Protein AF-A0A0B6TCI3-F1 (afdb_monomer)

Radius of gyration: 31.43 Å; Cα contacts (8 Å, |Δi|>4): 122; chains: 1; bounding box: 72×42×89 Å

Sequence (195 aa):
MINRLRRKNHNAEAITVVEPVRTIPDEFNHGDRLFFTPPGRQPDARLATMTDLSLLLTDDKRPAVLADLAAFADATVAKQSGLSGTAMKGAVAAAKKIDGDIVSKGLNRMLPDVLGDLQPHWQAFRNEGGSDFGAFLAGRSSQVVDSLMAIADRNAESITVAPLAKAYNALRGKAAKVIEPEIPEFGRILQKHMP

InterPro domains:
  IPR054211 Protein of unknown function DUF6918 [PF21893] (55-194)

Nearest PDB structures (foldseek):
  5vmm-assembly1_A  TM=2.035E-01  e=5.237E+00  Homo sapiens
  8fmv-assembly1_C  TM=1.802E-01  e=8.170E+00  Bacillus subtilis subsp. subtilis str. 168

Solvent-accessible surface area (backbone atoms only — not comparable to full-atom values): 12179 Å² total; per-residue (Å²): 143,87,86,83,83,92,86,80,91,86,86,85,88,83,88,81,83,90,78,83,89,75,87,77,82,91,83,88,84,91,80,88,81,74,84,76,74,75,78,72,79,68,78,52,75,80,67,68,67,62,81,54,56,67,61,49,68,36,88,89,37,27,63,60,53,48,52,54,52,41,53,47,53,52,49,58,47,65,70,42,60,67,74,68,19,50,52,51,44,51,44,53,53,53,46,34,72,77,35,78,54,49,64,52,55,50,49,66,68,46,45,66,60,54,38,60,72,41,35,66,57,52,54,52,40,58,76,71,66,62,89,51,58,6,66,61,38,52,86,41,24,70,64,52,39,52,52,53,50,52,52,52,51,62,55,49,73,72,51,79,51,64,71,54,42,52,44,48,65,70,42,56,88,51,43,57,79,65,46,43,84,44,37,30,59,54,31,40,57,57,52,72,76,51,135

Structure (mmCIF, N/CA/C/O backbone):
data_AF-A0A0B6TCI3-F1
#
_entry.id   AF-A0A0B6TCI3-F1
#
loop_
_atom_site.group_PDB
_atom_site.id
_atom_site.type_symbol
_atom_site.label_atom_id
_atom_site.label_alt_id
_atom_site.label_comp_id
_atom_site.label_asym_id
_atom_site.label_entity_id
_atom_site.label_seq_id
_atom_site.pdbx_PDB_ins_code
_atom_site.Cartn_x
_atom_site.Cart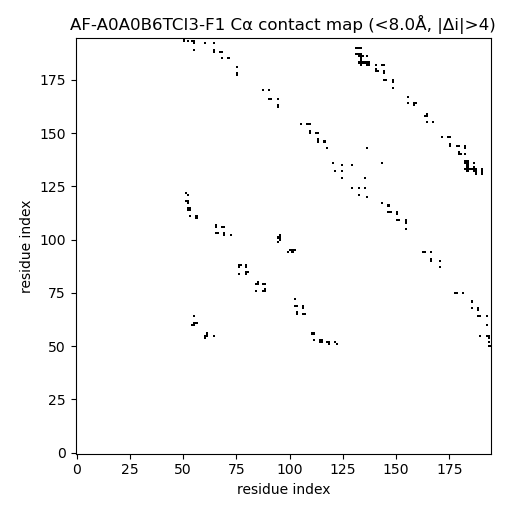n_y
_atom_site.Cartn_z
_atom_site.occupancy
_atom_site.B_iso_or_equiv
_atom_site.auth_seq_id
_atom_site.auth_comp_id
_atom_site.auth_asym_id
_atom_site.auth_atom_id
_atom_site.pdbx_PDB_model_num
ATOM 1 N N . MET A 1 1 ? 53.207 24.397 10.638 1.00 43.69 1 MET A N 1
ATOM 2 C CA . MET A 1 1 ? 54.128 23.622 11.496 1.00 43.69 1 MET A CA 1
ATOM 3 C C . MET A 1 1 ? 54.722 24.550 12.553 1.00 43.69 1 MET A C 1
ATOM 5 O O . MET A 1 1 ? 55.750 25.152 12.291 1.00 43.69 1 MET A O 1
ATOM 9 N N . ILE A 1 2 ? 54.061 24.731 13.707 1.00 37.47 2 ILE A N 1
ATOM 10 C CA . ILE A 1 2 ? 54.629 25.421 14.883 1.00 37.47 2 ILE A CA 1
ATOM 11 C C . ILE A 1 2 ? 54.112 24.708 16.139 1.00 37.47 2 ILE A C 1
ATOM 13 O O . ILE A 1 2 ? 52.910 24.607 16.354 1.00 37.47 2 ILE A O 1
ATOM 17 N N . ASN A 1 3 ? 55.048 24.192 16.930 1.00 39.09 3 ASN A N 1
ATOM 18 C CA . ASN A 1 3 ? 54.870 23.519 18.212 1.00 39.09 3 ASN A CA 1
ATOM 19 C C . ASN A 1 3 ? 55.617 24.348 19.269 1.00 39.09 3 ASN A C 1
ATOM 21 O O . ASN A 1 3 ? 56.791 24.649 19.036 1.00 39.09 3 ASN A O 1
ATOM 25 N N . ARG A 1 4 ? 55.003 24.702 20.412 1.00 41.69 4 ARG A N 1
ATOM 26 C CA . ARG A 1 4 ? 55.759 25.085 21.626 1.00 41.69 4 ARG A CA 1
ATOM 27 C C . ARG A 1 4 ? 54.927 25.147 22.922 1.00 41.69 4 ARG A C 1
ATOM 29 O O . ARG A 1 4 ? 54.203 26.101 23.154 1.00 41.69 4 ARG A O 1
ATOM 36 N N . LEU A 1 5 ? 55.146 24.124 23.760 1.00 41.12 5 LEU A N 1
ATOM 37 C CA . LEU A 1 5 ? 55.564 24.154 25.182 1.00 41.12 5 LEU A CA 1
ATOM 38 C C . LEU A 1 5 ? 54.784 25.055 26.167 1.00 41.12 5 LEU A C 1
ATOM 40 O O . LEU A 1 5 ? 54.816 26.273 26.074 1.00 41.12 5 LEU A O 1
ATOM 44 N N . ARG A 1 6 ? 54.089 24.465 27.154 1.00 47.84 6 ARG A N 1
ATOM 45 C CA . ARG A 1 6 ? 54.587 24.007 28.483 1.00 47.84 6 ARG A CA 1
ATOM 46 C C . ARG A 1 6 ? 54.933 25.153 29.447 1.00 47.84 6 ARG A C 1
ATOM 48 O O . ARG A 1 6 ? 55.891 25.875 29.186 1.00 47.84 6 ARG A O 1
ATOM 55 N N . ARG A 1 7 ? 54.256 25.149 30.612 1.00 43.28 7 ARG A N 1
ATOM 56 C CA . ARG A 1 7 ? 54.589 25.663 31.977 1.00 43.28 7 ARG A CA 1
ATOM 57 C C . ARG A 1 7 ? 53.349 26.369 32.571 1.00 43.28 7 ARG A C 1
ATOM 59 O O . ARG A 1 7 ? 52.673 27.055 31.829 1.00 43.28 7 ARG A O 1
ATOM 66 N N . LYS A 1 8 ? 52.991 26.291 33.857 1.00 42.31 8 LYS A N 1
ATOM 67 C CA . LYS A 1 8 ? 53.618 25.753 35.080 1.00 42.31 8 LYS A CA 1
ATOM 68 C C . LYS A 1 8 ? 52.533 25.676 36.179 1.00 42.31 8 LYS A C 1
ATOM 70 O O . LYS A 1 8 ? 51.695 26.566 36.248 1.00 42.31 8 LYS A O 1
ATOM 75 N N . ASN A 1 9 ? 52.627 24.664 37.043 1.00 42.97 9 ASN A N 1
ATOM 76 C CA . ASN A 1 9 ? 52.030 24.618 38.386 1.00 42.97 9 ASN A CA 1
ATOM 77 C C . ASN A 1 9 ? 52.495 25.787 39.266 1.00 42.97 9 ASN A C 1
ATOM 79 O O . ASN A 1 9 ? 53.614 26.245 39.065 1.00 42.97 9 ASN A O 1
ATOM 83 N N . HIS A 1 10 ? 51.675 26.152 40.260 1.00 41.97 10 HIS A N 1
ATOM 84 C CA . HIS A 1 10 ? 51.960 26.578 41.652 1.00 41.97 10 HIS A CA 1
ATOM 85 C C . HIS A 1 10 ? 50.591 26.990 42.242 1.00 41.97 10 HIS A C 1
ATOM 87 O O . HIS A 1 10 ? 49.805 27.584 41.518 1.00 41.97 10 HIS A O 1
ATOM 93 N N . ASN A 1 11 ? 50.176 26.778 43.486 1.00 37.03 11 ASN A N 1
ATOM 94 C CA . ASN A 1 11 ? 50.695 26.203 44.727 1.00 37.03 11 ASN A CA 1
ATOM 95 C C . ASN A 1 11 ? 49.477 26.215 45.682 1.00 37.03 11 ASN A C 1
ATOM 97 O O . ASN A 1 11 ? 48.692 27.156 45.596 1.00 37.03 11 ASN A O 1
ATOM 101 N N . ALA A 1 12 ? 49.360 25.264 46.610 1.00 40.88 12 ALA A N 1
ATOM 102 C CA . ALA A 1 12 ? 49.195 25.549 48.045 1.00 40.88 12 ALA A CA 1
ATOM 103 C C . ALA A 1 12 ? 48.861 24.259 48.804 1.00 40.88 12 ALA A C 1
ATOM 105 O O . ALA A 1 12 ? 47.833 23.621 48.595 1.00 40.88 12 ALA A O 1
ATOM 106 N N . GLU A 1 13 ? 49.799 23.903 49.667 1.00 41.31 13 GLU A N 1
ATOM 107 C CA . GLU A 1 13 ? 49.794 22.799 50.610 1.00 41.31 13 GLU A CA 1
ATOM 108 C C . GLU A 1 13 ? 48.878 23.099 51.805 1.00 41.31 13 GLU A C 1
ATOM 110 O O . GLU A 1 13 ? 48.781 24.244 52.242 1.00 41.31 13 GLU A O 1
ATOM 115 N N . ALA A 1 14 ? 48.305 22.054 52.402 1.00 40.91 14 ALA A N 1
ATOM 116 C CA . ALA A 1 14 ? 48.036 22.020 53.836 1.00 40.91 14 ALA A CA 1
ATOM 117 C C . ALA A 1 14 ? 48.119 20.566 54.325 1.00 40.91 14 ALA A C 1
ATOM 119 O O . ALA A 1 14 ? 47.261 19.731 54.050 1.00 40.91 14 ALA A O 1
ATOM 120 N N . ILE A 1 15 ? 49.219 20.284 55.015 1.00 42.88 15 ILE A N 1
ATOM 121 C CA . ILE A 1 15 ? 49.528 19.059 55.752 1.00 42.88 15 ILE A CA 1
ATOM 122 C C . ILE A 1 15 ? 48.719 19.075 57.053 1.00 42.88 15 ILE A C 1
ATOM 124 O O . ILE A 1 15 ? 48.768 20.074 57.764 1.00 42.88 15 ILE A O 1
ATOM 128 N N . THR A 1 16 ? 48.046 17.981 57.426 1.00 42.00 16 THR A N 1
ATOM 129 C CA . THR A 1 16 ? 47.673 17.710 58.829 1.00 42.00 16 THR A CA 1
ATOM 130 C C . THR A 1 16 ? 47.541 16.202 59.080 1.00 42.00 16 THR A C 1
ATOM 132 O O . THR A 1 16 ? 46.600 15.563 58.630 1.00 42.00 16 THR A O 1
ATOM 135 N N . VAL A 1 17 ? 48.546 15.697 59.803 1.00 43.91 17 VAL A N 1
ATOM 136 C CA . VAL A 1 17 ? 48.501 14.741 60.926 1.00 43.91 17 VAL A CA 1
ATOM 137 C C . VAL A 1 17 ? 47.930 13.333 60.691 1.00 43.91 17 VAL A C 1
ATOM 139 O O . VAL A 1 17 ? 46.744 13.107 60.491 1.00 43.91 17 VAL A O 1
ATOM 142 N N . VAL A 1 18 ? 48.852 12.380 60.832 1.00 46.38 18 VAL A N 1
ATOM 143 C CA . VAL A 1 18 ? 48.678 10.930 60.938 1.00 46.38 18 VAL A CA 1
ATOM 144 C C . VAL A 1 18 ? 48.162 10.577 62.339 1.00 46.38 18 VAL A C 1
ATOM 146 O O . VAL A 1 18 ? 48.810 10.928 63.323 1.00 46.38 18 VAL A O 1
ATOM 149 N N . GLU A 1 19 ? 47.063 9.824 62.431 1.00 51.88 19 GLU A N 1
ATOM 150 C CA . GLU A 1 19 ? 46.669 9.087 63.642 1.00 51.88 19 GLU A CA 1
ATOM 151 C C . GLU A 1 19 ? 46.688 7.564 63.384 1.00 51.88 19 GLU A C 1
ATOM 153 O O . GLU A 1 19 ? 46.436 7.127 62.258 1.00 51.88 19 GLU A O 1
ATOM 158 N N . PRO A 1 20 ? 47.034 6.737 64.392 1.00 46.81 20 PRO A N 1
ATOM 159 C CA . PRO A 1 20 ? 47.367 5.331 64.194 1.00 46.81 20 PRO A CA 1
ATOM 160 C C . PRO A 1 20 ? 46.139 4.415 64.094 1.00 46.81 20 PRO A C 1
ATOM 162 O O . PRO A 1 20 ? 45.158 4.551 64.826 1.00 46.81 20 PRO A O 1
ATOM 165 N N . VAL A 1 21 ? 46.264 3.416 63.216 1.00 46.88 21 VAL A N 1
ATOM 166 C CA . VAL A 1 21 ? 45.356 2.276 63.034 1.00 46.88 21 VAL A CA 1
ATOM 167 C C . VAL A 1 21 ? 45.099 1.580 64.372 1.00 46.88 21 VAL A C 1
ATOM 169 O O . VAL A 1 21 ? 46.001 0.976 64.953 1.00 46.88 21 VAL A O 1
ATOM 172 N N . ARG A 1 22 ? 43.849 1.631 64.847 1.00 44.81 22 ARG A N 1
ATOM 173 C CA . ARG A 1 22 ? 43.352 0.712 65.875 1.00 44.81 22 ARG A CA 1
ATOM 174 C C . ARG A 1 22 ? 42.702 -0.484 65.195 1.00 44.81 22 ARG A C 1
ATOM 176 O O . ARG A 1 22 ? 41.696 -0.349 64.506 1.00 44.81 22 ARG A O 1
ATOM 183 N N . THR A 1 23 ? 43.303 -1.642 65.420 1.00 46.69 23 THR A N 1
ATOM 184 C CA . THR A 1 23 ? 42.774 -2.974 65.133 1.00 46.69 23 THR A CA 1
ATOM 185 C C . THR A 1 23 ? 41.416 -3.162 65.819 1.00 46.69 23 THR A C 1
ATOM 187 O O . THR A 1 23 ? 41.315 -2.992 67.034 1.00 46.69 23 THR A O 1
ATOM 190 N N . ILE A 1 24 ? 40.382 -3.509 65.050 1.00 49.09 24 ILE A N 1
ATOM 191 C CA . ILE A 1 24 ? 39.074 -3.960 65.550 1.00 49.09 24 ILE A CA 1
ATOM 192 C C . ILE A 1 24 ? 39.021 -5.484 65.346 1.00 49.09 24 ILE A C 1
ATOM 194 O O . ILE A 1 24 ? 39.434 -5.938 64.278 1.00 49.09 24 ILE A O 1
ATOM 198 N N . PRO A 1 25 ? 38.591 -6.275 66.346 1.00 46.00 25 PRO A N 1
ATOM 199 C CA . PRO A 1 25 ? 38.597 -7.732 66.261 1.00 46.00 25 PRO A CA 1
ATOM 200 C C . PRO A 1 25 ? 37.512 -8.280 65.323 1.00 46.00 25 PRO A C 1
ATOM 202 O O . PRO A 1 25 ? 36.418 -7.724 65.224 1.00 46.00 25 PRO A O 1
ATOM 205 N N . ASP A 1 26 ? 37.850 -9.397 64.675 1.00 49.41 26 ASP A N 1
ATOM 206 C CA . ASP A 1 26 ? 36.937 -10.316 63.998 1.00 49.41 26 ASP A CA 1
ATOM 207 C C . ASP A 1 26 ? 35.886 -10.863 64.969 1.00 49.41 26 ASP A C 1
ATOM 209 O O . ASP A 1 26 ? 36.242 -11.367 66.030 1.00 49.41 26 ASP A O 1
ATOM 213 N N . GLU A 1 27 ? 34.618 -10.772 64.567 1.00 46.34 27 GLU A N 1
ATOM 214 C CA . GLU A 1 27 ? 33.518 -11.731 64.770 1.00 46.34 27 GLU A CA 1
ATOM 215 C C . GLU A 1 27 ? 32.200 -10.951 64.770 1.00 46.34 27 GLU A C 1
ATOM 217 O O . GLU A 1 27 ? 31.910 -10.218 65.704 1.00 46.34 27 GLU A O 1
ATOM 222 N N . PHE A 1 28 ? 31.390 -11.081 63.717 1.00 46.78 28 PHE A N 1
ATOM 223 C CA . PHE A 1 28 ? 30.036 -11.624 63.854 1.00 46.78 28 PHE A CA 1
ATOM 224 C C . PHE A 1 28 ? 29.415 -11.883 62.478 1.00 46.78 28 PHE A C 1
ATOM 226 O O . PHE A 1 28 ? 29.336 -11.043 61.585 1.00 46.78 28 PHE A O 1
ATOM 233 N N . ASN A 1 29 ? 29.024 -13.138 62.357 1.00 40.03 29 ASN A N 1
ATOM 234 C CA . ASN A 1 29 ? 28.579 -13.884 61.206 1.00 40.03 29 ASN A CA 1
ATOM 235 C C . ASN A 1 29 ? 27.106 -13.592 60.826 1.00 40.03 29 ASN A C 1
ATOM 237 O O . ASN A 1 29 ? 26.255 -13.522 61.706 1.00 40.03 29 ASN A O 1
ATOM 241 N N . HIS A 1 30 ? 26.832 -13.580 59.514 1.00 43.31 30 HIS A N 1
ATOM 242 C CA . HIS A 1 30 ? 25.560 -13.891 58.823 1.00 43.31 30 HIS A CA 1
ATOM 243 C C . HIS A 1 30 ? 24.351 -12.935 58.922 1.00 43.31 30 HIS A C 1
ATOM 245 O O . HIS A 1 30 ? 23.714 -12.795 59.962 1.00 43.31 30 HIS A O 1
ATOM 251 N N . GLY A 1 31 ? 23.899 -12.475 57.743 1.00 42.38 31 GLY A N 1
ATOM 252 C CA . GLY A 1 31 ? 22.465 -12.372 57.436 1.00 42.38 31 GLY A CA 1
ATOM 253 C C . GLY A 1 31 ? 21.990 -11.051 56.832 1.00 42.38 31 GLY A C 1
ATOM 254 O O . GLY A 1 31 ? 21.193 -10.350 57.450 1.00 42.38 31 GLY A O 1
ATOM 255 N N . ASP A 1 32 ? 22.456 -10.735 55.626 1.00 43.47 32 ASP A N 1
ATOM 256 C CA . ASP A 1 32 ? 22.088 -9.574 54.811 1.00 43.47 32 ASP A CA 1
ATOM 257 C C . ASP A 1 32 ? 20.578 -9.268 54.781 1.00 43.47 32 ASP A C 1
ATOM 259 O O . ASP A 1 32 ? 19.780 -9.918 54.103 1.00 43.47 32 ASP A O 1
ATOM 263 N N . ARG A 1 33 ? 20.183 -8.189 55.465 1.00 52.00 33 ARG A N 1
ATOM 264 C CA . ARG A 1 33 ? 18.903 -7.508 55.237 1.00 52.00 33 ARG A CA 1
ATOM 265 C C . ARG A 1 33 ? 19.094 -6.507 54.106 1.00 52.00 33 ARG A C 1
ATOM 267 O O . ARG A 1 33 ? 19.266 -5.312 54.338 1.00 52.00 33 ARG A O 1
ATOM 274 N N . LEU A 1 34 ? 19.068 -7.005 52.872 1.00 48.25 34 LEU A N 1
ATOM 275 C CA . LEU A 1 34 ? 18.935 -6.147 51.702 1.00 48.25 34 LEU A CA 1
ATOM 276 C C . LEU A 1 34 ? 17.506 -5.606 51.650 1.00 48.25 34 LEU A C 1
ATOM 278 O O . LEU A 1 34 ? 16.539 -6.334 51.425 1.00 48.25 34 LEU A O 1
ATOM 282 N N . PHE A 1 35 ? 17.395 -4.302 51.872 1.00 47.53 35 PHE A N 1
ATOM 283 C CA . PHE A 1 35 ? 16.244 -3.495 51.506 1.00 47.53 35 PHE A CA 1
ATOM 284 C C . PHE A 1 35 ? 16.006 -3.637 49.998 1.00 47.53 35 PHE A C 1
ATOM 286 O O . PHE A 1 35 ? 16.645 -2.972 49.186 1.00 47.53 35 PHE A O 1
ATOM 293 N N . PHE A 1 36 ? 15.098 -4.533 49.617 1.00 50.25 36 PHE A N 1
ATOM 294 C CA . PHE A 1 36 ? 14.593 -4.616 48.255 1.00 50.25 36 PHE A CA 1
ATOM 295 C C . PHE A 1 36 ? 13.518 -3.540 48.090 1.00 50.25 36 PHE A C 1
ATOM 297 O O . PHE A 1 36 ? 12.357 -3.732 48.451 1.00 50.25 36 PHE A O 1
ATOM 304 N N . THR A 1 37 ? 13.904 -2.377 47.574 1.00 56.44 37 THR A N 1
ATOM 305 C CA . THR A 1 37 ? 12.945 -1.429 47.002 1.00 56.44 37 THR A CA 1
ATOM 306 C C . THR A 1 37 ? 12.303 -2.124 45.797 1.00 56.44 37 THR A C 1
ATOM 308 O O . THR A 1 37 ? 13.040 -2.509 44.886 1.00 56.44 37 THR A O 1
ATOM 311 N N . PRO A 1 38 ? 10.974 -2.335 45.744 1.00 58.47 38 PRO A N 1
ATOM 312 C CA . PRO A 1 38 ? 10.364 -2.856 44.530 1.00 58.47 38 PRO A CA 1
ATOM 313 C C . PRO A 1 38 ? 10.641 -1.860 43.393 1.00 58.47 38 PRO A C 1
ATOM 315 O O . PRO A 1 38 ? 10.451 -0.655 43.599 1.00 58.47 38 PRO A O 1
ATOM 318 N N . PRO A 1 39 ? 11.092 -2.306 42.204 1.00 59.22 39 PRO A N 1
ATOM 319 C CA . PRO A 1 39 ? 11.109 -1.423 41.052 1.00 59.22 39 PRO A CA 1
ATOM 320 C C . PRO A 1 39 ? 9.681 -0.922 40.853 1.00 59.22 39 PRO A C 1
ATOM 322 O O . PRO A 1 39 ? 8.727 -1.707 40.881 1.00 59.22 39 PRO A O 1
ATOM 325 N N . GLY A 1 40 ? 9.545 0.400 40.735 1.00 50.12 40 GLY A N 1
ATOM 326 C CA . GLY A 1 40 ? 8.273 1.050 40.471 1.00 50.12 40 GLY A CA 1
ATOM 327 C C . GLY A 1 40 ? 7.529 0.287 39.386 1.00 50.12 40 GLY A C 1
ATOM 328 O O . GLY A 1 40 ? 8.130 -0.090 38.381 1.00 50.12 40 GLY A O 1
ATOM 329 N N . ARG A 1 41 ? 6.247 0.022 39.658 1.00 51.56 41 ARG A N 1
ATOM 330 C CA . ARG A 1 41 ? 5.241 -0.500 38.733 1.00 51.56 41 ARG A CA 1
ATOM 331 C C . ARG A 1 41 ? 5.635 -0.118 37.306 1.00 51.56 41 ARG A C 1
ATOM 333 O O . ARG A 1 41 ? 5.470 1.041 36.927 1.00 51.56 41 ARG A O 1
ATOM 340 N N . GLN A 1 42 ? 6.186 -1.070 36.544 1.00 53.75 42 GLN A N 1
ATOM 341 C CA . GLN A 1 42 ? 6.164 -0.951 35.093 1.00 53.75 42 GLN A CA 1
ATOM 342 C C . GLN A 1 42 ? 4.699 -0.652 34.777 1.00 53.75 42 GLN A C 1
ATOM 344 O O . GLN A 1 42 ? 3.856 -1.436 35.224 1.00 53.75 42 GLN A O 1
ATOM 349 N N . PRO A 1 43 ? 4.352 0.485 34.147 1.00 52.44 43 PRO A N 1
ATOM 350 C CA . PRO A 1 43 ? 3.001 0.642 33.639 1.00 52.44 43 PRO A CA 1
ATOM 351 C C . PRO A 1 43 ? 2.760 -0.601 32.795 1.00 52.44 43 PRO A C 1
ATOM 353 O O . PRO A 1 43 ? 3.553 -0.896 31.900 1.00 52.44 43 PRO A O 1
ATOM 356 N N . ASP A 1 44 ? 1.797 -1.408 33.230 1.00 47.09 44 ASP A N 1
ATOM 357 C CA . ASP A 1 44 ? 1.686 -2.796 32.825 1.00 47.09 44 ASP A CA 1
ATOM 358 C C . ASP A 1 44 ? 1.795 -2.876 31.301 1.00 47.09 44 ASP A C 1
ATOM 360 O O . ASP A 1 44 ? 1.096 -2.151 30.597 1.00 47.09 44 ASP A O 1
ATOM 364 N N . ALA A 1 45 ? 2.615 -3.776 30.757 1.00 51.56 45 ALA A N 1
ATOM 365 C CA . ALA A 1 45 ? 2.611 -4.072 29.318 1.00 51.56 45 ALA A CA 1
ATOM 366 C C . ALA A 1 45 ? 1.195 -4.441 28.799 1.00 51.56 45 ALA A C 1
ATOM 368 O O . ALA A 1 45 ? 0.924 -4.401 27.604 1.00 51.56 45 ALA A O 1
ATOM 369 N N . ARG A 1 46 ? 0.264 -4.727 29.721 1.00 47.16 46 ARG A N 1
ATOM 370 C CA . ARG A 1 46 ? -1.184 -4.881 29.524 1.00 47.16 46 ARG A CA 1
ATOM 371 C C . ARG A 1 46 ? -1.942 -3.590 29.170 1.00 47.16 46 ARG A C 1
ATOM 373 O O . ARG A 1 46 ? -3.098 -3.674 28.780 1.00 47.16 46 ARG A O 1
ATOM 380 N N . LEU A 1 47 ? -1.334 -2.412 29.305 1.00 45.53 47 LEU A N 1
ATOM 381 C CA . LEU A 1 47 ? -1.897 -1.126 28.871 1.00 45.53 47 LEU A CA 1
ATOM 382 C C . LEU A 1 47 ? -1.408 -0.728 27.469 1.00 45.53 47 LEU A C 1
ATOM 384 O O . LEU A 1 47 ? -2.064 0.065 26.807 1.00 45.53 47 LEU A O 1
ATOM 388 N N . ALA A 1 48 ? -0.310 -1.318 26.979 1.00 48.84 48 ALA A N 1
ATOM 389 C CA . ALA A 1 48 ? 0.166 -1.140 25.602 1.00 48.84 48 ALA A CA 1
ATOM 390 C C . ALA A 1 48 ? -0.520 -2.085 24.596 1.00 48.84 48 ALA A C 1
ATOM 392 O O . ALA A 1 48 ? -0.388 -1.904 23.391 1.00 48.84 48 ALA A O 1
ATOM 393 N N . THR A 1 49 ? -1.346 -3.030 25.057 1.00 49.34 49 THR A N 1
ATOM 394 C CA . THR A 1 49 ? -2.326 -3.740 24.214 1.00 49.34 49 THR A CA 1
ATOM 395 C C . THR A 1 49 ? -3.528 -2.860 23.845 1.00 49.34 49 THR A C 1
ATOM 397 O O . THR A 1 49 ? -4.626 -3.361 23.605 1.00 49.34 49 THR A O 1
ATOM 400 N N . MET A 1 50 ? -3.349 -1.537 23.768 1.00 54.78 50 MET A N 1
ATOM 401 C CA . MET A 1 50 ? -4.229 -0.666 22.993 1.00 54.78 50 MET A CA 1
ATOM 402 C C . MET A 1 50 ? -4.034 -1.006 21.512 1.00 54.78 50 MET A C 1
ATOM 404 O O . MET A 1 50 ? -3.301 -0.320 20.821 1.00 54.78 50 MET A O 1
ATOM 408 N N . THR A 1 51 ? -4.638 -2.119 21.073 1.00 70.50 51 THR A N 1
ATOM 409 C CA . THR A 1 51 ? -4.851 -2.550 19.678 1.00 70.50 51 THR A CA 1
ATOM 410 C C . THR A 1 51 ? -3.907 -1.865 18.682 1.00 70.50 51 THR A C 1
ATOM 412 O O . THR A 1 51 ? -4.278 -0.876 18.058 1.00 70.50 51 THR A O 1
ATOM 415 N N . ASP A 1 52 ? -2.670 -2.343 18.585 1.00 89.50 52 ASP A N 1
ATOM 416 C CA . ASP A 1 52 ? -1.624 -1.719 17.772 1.00 89.50 52 ASP A CA 1
ATOM 417 C C . ASP A 1 52 ? -1.618 -2.303 16.350 1.00 89.50 52 ASP A C 1
ATOM 419 O O . ASP A 1 52 ? -1.774 -3.515 16.186 1.00 89.50 52 ASP A O 1
ATOM 423 N N . LEU A 1 53 ? -1.442 -1.476 15.312 1.00 94.12 53 LEU A N 1
ATOM 424 C CA . LEU A 1 53 ? -1.390 -1.958 13.927 1.00 94.12 53 LEU A CA 1
ATOM 425 C C . LEU A 1 53 ? -0.221 -2.918 13.680 1.00 94.12 53 LEU A C 1
ATOM 427 O O . LEU A 1 53 ? -0.316 -3.746 12.777 1.00 94.12 53 LEU A O 1
ATOM 431 N N . SER A 1 54 ? 0.846 -2.890 14.486 1.00 93.69 54 SER A N 1
ATOM 432 C CA . SER A 1 54 ? 1.930 -3.881 14.418 1.00 93.69 54 SER A CA 1
ATOM 433 C C . SER A 1 54 ? 1.455 -5.319 14.650 1.00 93.69 54 SER A C 1
ATOM 435 O O . SER A 1 54 ? 2.132 -6.247 14.212 1.00 93.69 54 SER A O 1
ATOM 437 N N . LEU A 1 55 ? 0.263 -5.534 15.227 1.00 94.81 55 LEU A N 1
ATOM 438 C CA . LEU A 1 55 ? -0.378 -6.853 15.263 1.00 94.81 55 LEU A CA 1
ATOM 439 C C . LEU A 1 55 ? -0.567 -7.444 13.859 1.00 94.81 55 LEU A C 1
ATOM 441 O O . LEU A 1 55 ? -0.582 -8.656 13.708 1.00 94.81 55 LEU A O 1
ATOM 445 N N . LEU A 1 56 ? -0.679 -6.620 12.816 1.00 95.75 56 LEU A N 1
ATOM 446 C CA . LEU A 1 56 ? -0.779 -7.083 11.429 1.00 95.75 56 LEU A CA 1
ATOM 447 C C . LEU A 1 56 ? 0.556 -7.605 10.865 1.00 95.75 56 LEU A C 1
ATOM 449 O O . LEU A 1 56 ? 0.582 -8.146 9.760 1.00 95.75 56 LEU A O 1
ATOM 453 N N . LEU A 1 57 ? 1.661 -7.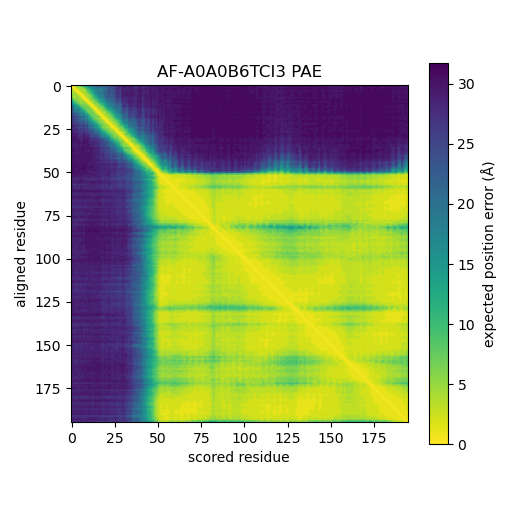451 11.603 1.00 95.25 57 LEU A N 1
ATOM 454 C CA . LEU A 1 57 ? 2.987 -7.959 11.241 1.00 95.25 57 LEU A CA 1
ATOM 455 C C . LEU A 1 57 ? 3.307 -9.321 11.864 1.00 95.25 57 LEU A C 1
ATOM 457 O O . LEU A 1 57 ? 4.359 -9.874 11.539 1.00 95.25 57 LEU A O 1
ATOM 461 N N . THR A 1 58 ? 2.445 -9.854 12.734 1.00 94.44 58 THR A N 1
ATOM 462 C CA . THR A 1 58 ? 2.651 -11.165 13.359 1.00 94.44 58 THR A CA 1
ATOM 463 C C . THR A 1 58 ? 2.549 -12.291 12.331 1.00 94.44 58 THR A C 1
ATOM 465 O O . THR A 1 58 ? 1.853 -12.166 11.320 1.00 94.44 58 THR A O 1
ATOM 468 N N . ASP A 1 59 ? 3.240 -13.404 12.586 1.00 91.94 59 ASP A N 1
ATOM 469 C CA . ASP A 1 59 ? 3.342 -14.526 11.642 1.00 91.94 59 ASP A CA 1
ATOM 470 C C . ASP A 1 59 ? 1.977 -15.127 11.263 1.00 91.94 59 ASP A C 1
ATOM 472 O O . ASP A 1 59 ? 1.800 -15.609 10.145 1.00 91.94 59 ASP A O 1
ATOM 476 N N . ASP A 1 60 ? 0.993 -15.059 12.162 1.00 92.56 60 ASP A N 1
ATOM 477 C CA . ASP A 1 60 ? -0.368 -15.555 11.949 1.00 92.56 60 ASP A CA 1
ATOM 478 C C . ASP A 1 60 ? -1.243 -14.616 11.100 1.00 92.56 60 ASP A C 1
ATOM 480 O O . ASP A 1 60 ? -2.142 -15.090 10.404 1.00 92.56 60 ASP A O 1
ATOM 484 N N . LYS A 1 61 ? -0.980 -13.301 11.106 1.00 94.44 61 LYS A N 1
ATOM 485 C CA . LYS A 1 61 ? -1.802 -12.305 10.390 1.00 94.44 61 LYS A CA 1
ATOM 486 C C . LYS A 1 61 ? -1.175 -11.812 9.099 1.00 94.44 61 LYS A C 1
ATOM 488 O O . LYS A 1 61 ? -1.866 -11.656 8.088 1.00 94.44 61 LYS A O 1
ATOM 493 N N . ARG A 1 62 ? 0.136 -11.574 9.113 1.00 95.69 62 ARG A N 1
ATOM 494 C CA . ARG A 1 62 ? 0.866 -10.929 8.018 1.00 95.69 62 ARG A CA 1
ATOM 495 C C . ARG A 1 62 ? 0.635 -11.589 6.654 1.00 95.69 62 ARG A C 1
ATOM 497 O O . ARG A 1 62 ? 0.410 -10.843 5.699 1.00 95.69 62 ARG A O 1
ATOM 504 N N . PRO A 1 63 ? 0.629 -12.931 6.508 1.00 95.81 63 PRO A N 1
ATOM 505 C CA . PRO A 1 63 ? 0.367 -13.557 5.212 1.00 95.81 63 PRO A CA 1
ATOM 506 C C . PRO A 1 63 ? -1.016 -13.210 4.643 1.00 95.81 63 PRO A C 1
ATOM 508 O O . PRO A 1 63 ? -1.130 -12.900 3.458 1.00 95.81 63 PRO A O 1
ATOM 511 N N . ALA A 1 64 ? -2.056 -13.211 5.483 1.00 96.31 64 ALA A N 1
ATOM 512 C CA . ALA A 1 64 ? -3.424 -12.905 5.067 1.00 96.31 64 ALA A CA 1
ATOM 513 C C . ALA A 1 64 ? -3.600 -11.417 4.724 1.00 96.31 64 ALA A C 1
ATOM 515 O O . ALA A 1 64 ? -4.207 -11.084 3.706 1.00 96.31 64 ALA A O 1
ATOM 516 N N . VAL A 1 65 ? -3.003 -10.528 5.525 1.00 97.00 65 VAL A N 1
ATOM 517 C CA . VAL A 1 65 ? -2.981 -9.079 5.263 1.00 97.00 65 VAL A CA 1
ATOM 518 C C . VAL A 1 65 ? -2.319 -8.789 3.916 1.00 97.00 65 VAL A C 1
ATOM 520 O O . VAL A 1 65 ? -2.865 -8.052 3.098 1.00 97.00 65 VAL A O 1
ATOM 523 N N . LEU A 1 66 ? -1.161 -9.396 3.646 1.00 96.69 66 LEU A N 1
ATOM 524 C CA . LEU A 1 66 ? -0.444 -9.203 2.385 1.00 96.69 66 LEU A CA 1
ATOM 525 C C . LEU A 1 66 ? -1.205 -9.753 1.181 1.00 96.69 66 LEU A C 1
ATOM 527 O O . LEU A 1 66 ? -1.177 -9.123 0.127 1.00 96.69 66 LEU A O 1
ATOM 531 N N . ALA A 1 67 ? -1.885 -10.892 1.327 1.00 96.12 67 ALA A N 1
ATOM 532 C CA . ALA A 1 67 ? -2.709 -11.453 0.262 1.00 96.12 67 ALA A CA 1
ATOM 533 C C . ALA A 1 67 ? -3.861 -10.508 -0.120 1.00 96.12 67 ALA A C 1
ATOM 535 O O . ALA A 1 67 ? -4.043 -10.215 -1.303 1.00 96.12 67 ALA A O 1
ATOM 536 N N . ASP A 1 68 ? -4.581 -9.971 0.871 1.00 97.56 68 ASP A N 1
ATOM 537 C CA . ASP A 1 68 ? -5.668 -9.016 0.632 1.00 97.56 68 ASP A CA 1
ATOM 538 C C . ASP A 1 68 ? -5.147 -7.703 0.021 1.00 97.56 68 ASP A C 1
ATOM 540 O O . ASP A 1 68 ? -5.723 -7.196 -0.942 1.00 97.56 68 ASP A O 1
ATOM 544 N N . LEU A 1 69 ? -4.023 -7.170 0.516 1.00 97.25 69 LEU A N 1
ATOM 545 C CA . LEU A 1 69 ? -3.407 -5.958 -0.037 1.00 97.25 69 LEU A CA 1
ATOM 546 C C . LEU A 1 69 ? -2.884 -6.158 -1.468 1.00 97.25 69 LEU A C 1
ATOM 548 O O . LEU A 1 69 ? -2.994 -5.249 -2.291 1.00 97.25 69 LEU A O 1
ATOM 552 N N . ALA A 1 70 ? -2.337 -7.333 -1.790 1.00 94.81 70 ALA A N 1
ATOM 553 C CA . ALA A 1 70 ? -1.888 -7.658 -3.143 1.00 94.81 70 ALA A CA 1
ATOM 554 C C . ALA A 1 70 ? -3.070 -7.765 -4.114 1.00 94.81 70 ALA A C 1
ATOM 556 O O . ALA A 1 70 ? -3.030 -7.177 -5.197 1.00 94.81 70 ALA A O 1
ATOM 557 N N . ALA A 1 71 ? -4.147 -8.444 -3.706 1.00 95.31 71 ALA A N 1
ATOM 558 C CA . ALA A 1 71 ? -5.380 -8.520 -4.484 1.00 95.31 71 ALA A CA 1
ATOM 559 C C . ALA A 1 71 ? -5.994 -7.129 -4.708 1.00 95.31 71 ALA A C 1
ATOM 561 O O . ALA A 1 71 ? -6.422 -6.806 -5.817 1.00 95.31 71 ALA A O 1
ATOM 562 N N . PHE A 1 72 ? -5.981 -6.280 -3.680 1.00 96.25 72 PHE A N 1
ATOM 563 C CA . PHE A 1 72 ? -6.422 -4.893 -3.770 1.00 96.25 72 PHE A CA 1
ATOM 564 C C . PHE A 1 72 ? -5.573 -4.066 -4.741 1.00 96.25 72 PHE A C 1
ATOM 566 O O . PHE A 1 72 ? -6.127 -3.391 -5.608 1.00 96.25 72 PHE A O 1
ATOM 573 N N . ALA A 1 73 ? -4.242 -4.151 -4.666 1.00 92.81 73 ALA A N 1
ATOM 574 C CA . ALA A 1 73 ? -3.354 -3.457 -5.598 1.00 92.81 73 ALA A CA 1
ATOM 575 C C . ALA A 1 73 ? -3.617 -3.881 -7.056 1.00 92.81 73 ALA A C 1
ATOM 577 O O . ALA A 1 73 ? -3.727 -3.034 -7.948 1.00 92.81 73 ALA A O 1
ATOM 578 N N . ASP A 1 74 ? -3.787 -5.183 -7.290 1.00 91.62 74 ASP A N 1
ATOM 579 C CA . ASP A 1 74 ? -4.108 -5.728 -8.608 1.00 91.62 74 ASP A CA 1
ATOM 580 C C . ASP A 1 74 ? -5.475 -5.256 -9.115 1.00 91.62 74 ASP A C 1
ATOM 582 O O . ASP A 1 74 ? -5.591 -4.838 -10.271 1.00 91.62 74 ASP A O 1
ATOM 586 N N . ALA A 1 75 ? -6.494 -5.248 -8.253 1.00 94.00 75 ALA A N 1
ATOM 587 C CA . ALA A 1 75 ? -7.817 -4.730 -8.581 1.00 94.00 75 ALA A CA 1
ATOM 588 C C . ALA A 1 75 ? -7.770 -3.232 -8.925 1.00 94.00 75 ALA A C 1
ATOM 590 O O . ALA A 1 75 ? -8.350 -2.812 -9.926 1.00 94.00 75 ALA A O 1
ATOM 591 N N . THR A 1 76 ? -7.034 -2.427 -8.158 1.00 92.94 76 THR A N 1
ATOM 592 C CA . THR A 1 76 ? -6.875 -0.982 -8.389 1.00 92.94 76 THR A CA 1
ATOM 593 C C . THR A 1 76 ? -6.222 -0.686 -9.736 1.00 92.94 76 THR A C 1
ATOM 595 O O . THR A 1 76 ? -6.701 0.173 -10.483 1.00 92.94 76 THR A O 1
ATOM 598 N N . VAL A 1 77 ? -5.184 -1.441 -10.110 1.00 91.12 77 VAL A N 1
ATOM 599 C CA . VAL A 1 77 ? -4.564 -1.354 -11.442 1.00 91.12 77 VAL A CA 1
ATOM 600 C C . VAL A 1 77 ? -5.536 -1.825 -12.530 1.00 91.12 77 VAL A C 1
ATOM 602 O O . VAL A 1 77 ? -5.647 -1.187 -13.581 1.00 91.12 77 VAL A O 1
ATOM 605 N N . ALA A 1 78 ? -6.281 -2.908 -12.292 1.00 91.25 78 ALA A N 1
ATOM 606 C CA . ALA A 1 78 ? -7.256 -3.456 -13.235 1.00 91.25 78 ALA A CA 1
ATOM 607 C C . ALA A 1 78 ? -8.428 -2.497 -13.519 1.00 91.25 78 ALA A C 1
ATOM 609 O O . ALA A 1 78 ? -8.902 -2.440 -14.658 1.00 91.25 78 ALA A O 1
ATOM 610 N N . LYS A 1 79 ? -8.850 -1.698 -12.533 1.00 92.50 79 LYS A N 1
ATOM 611 C CA . LYS A 1 79 ? -9.893 -0.666 -12.675 1.00 92.50 79 LYS A CA 1
ATOM 612 C C . LYS A 1 79 ? -9.464 0.512 -13.556 1.00 92.50 79 LYS A C 1
ATOM 614 O O . LYS A 1 79 ? -10.322 1.191 -14.118 1.00 92.50 79 LYS A O 1
ATOM 619 N N . GLN A 1 80 ? -8.160 0.758 -13.717 1.00 91.69 80 GLN A N 1
ATOM 620 C CA . GLN A 1 80 ? -7.682 1.912 -14.482 1.00 91.69 80 GLN A CA 1
ATOM 621 C C . GLN A 1 80 ? -8.109 1.840 -15.952 1.00 91.69 80 GLN A C 1
ATOM 623 O O . GLN A 1 80 ? -7.977 0.807 -16.614 1.00 91.69 80 GLN A O 1
ATOM 628 N N . SER A 1 81 ? -8.581 2.955 -16.496 1.00 88.62 81 SER A N 1
ATOM 629 C CA . SER A 1 81 ? -9.114 3.038 -17.857 1.00 88.62 81 SER A CA 1
ATOM 630 C C . SER A 1 81 ? -8.434 4.140 -18.681 1.00 88.62 81 SER A C 1
ATOM 632 O O . SER A 1 81 ? -7.562 4.873 -18.205 1.00 88.62 81 SER A O 1
ATOM 634 N N . GLY A 1 82 ? -8.771 4.203 -19.972 1.00 88.19 82 GLY A N 1
ATOM 635 C CA . GLY A 1 82 ? -8.180 5.148 -20.919 1.00 88.19 82 GLY A CA 1
ATOM 636 C C . GLY A 1 82 ? -6.710 4.869 -21.259 1.00 88.19 82 GLY A C 1
ATOM 637 O O . GLY A 1 82 ? -6.123 3.846 -20.887 1.00 88.19 82 GLY A O 1
ATOM 638 N N . LEU A 1 83 ? -6.095 5.805 -21.989 1.00 76.69 83 LEU A N 1
ATOM 639 C CA . LEU A 1 83 ? -4.720 5.664 -22.484 1.00 76.69 83 LEU A CA 1
ATOM 640 C C . LEU A 1 83 ? -3.699 5.575 -21.336 1.00 76.69 83 LEU A C 1
ATOM 642 O O . LEU A 1 83 ? -2.795 4.742 -21.362 1.00 76.69 83 LEU A O 1
ATOM 646 N N . SER A 1 84 ? -3.882 6.384 -20.287 1.00 80.19 84 SER A N 1
ATOM 647 C CA . SER A 1 84 ? -3.013 6.362 -19.105 1.00 80.19 84 SER A CA 1
ATOM 648 C C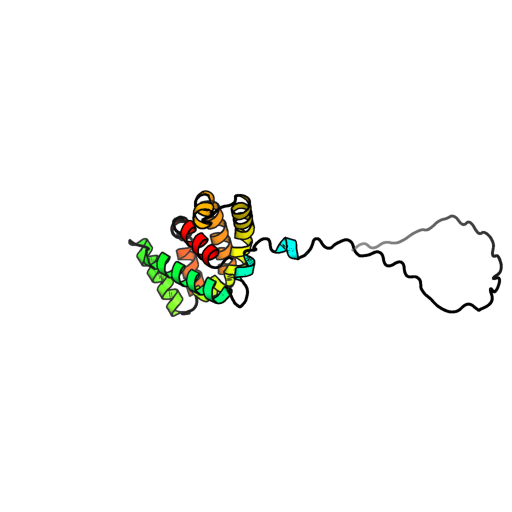 . SER A 1 84 ? -3.174 5.082 -18.278 1.00 80.19 84 SER A C 1
ATOM 650 O O . SER A 1 84 ? -2.176 4.552 -17.793 1.00 80.19 84 SER A O 1
ATOM 652 N N . GLY A 1 85 ? -4.399 4.564 -18.136 1.00 85.75 85 GLY A N 1
ATOM 653 C CA . GLY A 1 85 ? -4.645 3.306 -17.429 1.00 85.75 85 GLY A CA 1
ATOM 654 C C . GLY A 1 85 ? -4.064 2.101 -18.165 1.00 85.75 85 GLY A C 1
ATOM 655 O O . GLY A 1 85 ? -3.469 1.223 -17.544 1.00 85.75 85 GLY A O 1
ATOM 656 N N . THR A 1 86 ? -4.136 2.097 -19.498 1.00 88.94 86 THR A N 1
ATOM 657 C CA . THR A 1 86 ? -3.520 1.049 -20.330 1.00 88.94 86 THR A CA 1
ATOM 658 C C . THR A 1 86 ? -1.999 1.034 -20.176 1.00 88.94 86 THR A C 1
ATOM 660 O O . THR A 1 86 ? -1.409 -0.032 -20.008 1.00 88.94 86 THR A O 1
ATOM 663 N N . ALA A 1 87 ? -1.363 2.211 -20.153 1.00 86.75 87 ALA A N 1
ATOM 664 C CA . ALA A 1 87 ? 0.070 2.3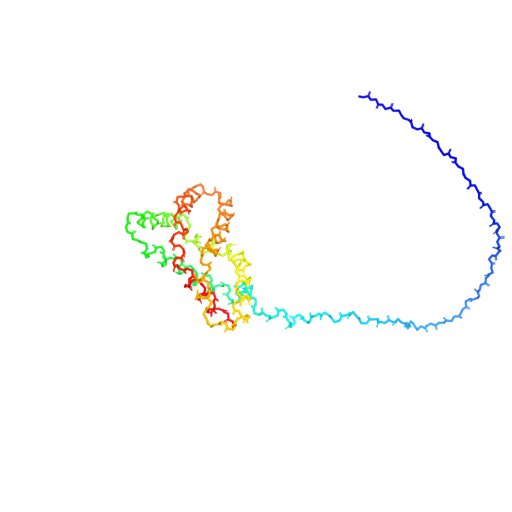23 -19.892 1.00 86.75 87 ALA A CA 1
ATOM 665 C C . ALA A 1 87 ? 0.448 1.798 -18.494 1.00 86.75 87 ALA A C 1
ATOM 667 O O . ALA A 1 87 ? 1.422 1.060 -18.364 1.00 86.75 87 ALA A O 1
ATOM 668 N N . MET A 1 88 ? -0.345 2.119 -17.463 1.00 87.12 88 MET A N 1
ATOM 669 C CA . MET A 1 88 ? -0.122 1.626 -16.099 1.00 87.12 88 MET A CA 1
ATOM 670 C C . MET A 1 88 ? -0.230 0.100 -16.014 1.00 87.12 88 MET A C 1
ATOM 672 O O . MET A 1 88 ? 0.684 -0.553 -15.514 1.00 87.12 88 MET A O 1
ATOM 676 N N . LYS A 1 89 ? -1.299 -0.477 -16.573 1.00 90.88 89 LYS A N 1
ATOM 677 C CA . LYS A 1 89 ? -1.485 -1.933 -16.661 1.00 90.88 89 LYS A CA 1
ATOM 678 C C . LYS A 1 89 ? -0.324 -2.610 -17.386 1.00 90.88 89 LYS A C 1
ATOM 680 O O . LYS A 1 89 ? 0.194 -3.616 -16.910 1.00 90.88 89 LYS A O 1
ATOM 685 N N . GLY A 1 90 ? 0.115 -2.038 -18.509 1.00 89.81 90 GLY A N 1
ATOM 686 C CA . GLY A 1 90 ? 1.251 -2.542 -19.280 1.00 89.81 90 GLY A CA 1
ATOM 687 C C . GLY A 1 90 ? 2.563 -2.514 -18.493 1.00 89.81 90 GLY A C 1
ATOM 688 O O . GLY A 1 90 ? 3.295 -3.503 -18.495 1.00 89.81 90 GLY A O 1
ATOM 689 N N . ALA A 1 91 ? 2.840 -1.421 -17.777 1.00 87.25 91 ALA A N 1
ATOM 690 C CA . ALA A 1 91 ? 4.031 -1.296 -16.940 1.00 87.25 91 ALA A CA 1
ATOM 691 C C . ALA A 1 91 ? 4.038 -2.316 -15.789 1.00 87.25 91 ALA A C 1
ATOM 693 O O . ALA A 1 91 ? 5.045 -2.990 -15.578 1.00 87.25 91 ALA A O 1
ATOM 694 N N . VAL A 1 92 ? 2.907 -2.488 -15.094 1.00 89.06 92 VAL A N 1
ATOM 695 C CA . VAL A 1 92 ? 2.766 -3.492 -14.026 1.00 89.06 92 VAL A CA 1
ATOM 696 C C . VAL A 1 92 ? 2.921 -4.910 -14.582 1.00 89.06 92 VAL A C 1
ATOM 698 O O . VAL A 1 92 ? 3.656 -5.713 -14.014 1.00 89.06 92 VAL A O 1
ATOM 701 N N . ALA A 1 93 ? 2.305 -5.219 -15.726 1.00 90.69 93 ALA A N 1
ATOM 702 C CA . ALA A 1 93 ? 2.454 -6.522 -16.374 1.00 90.69 93 ALA A CA 1
ATOM 703 C C . ALA A 1 93 ? 3.907 -6.802 -16.796 1.00 90.69 93 ALA A C 1
ATOM 705 O O . ALA A 1 93 ? 4.387 -7.924 -16.649 1.00 90.69 93 ALA A O 1
ATOM 706 N N . ALA A 1 94 ? 4.627 -5.794 -17.294 1.00 89.88 94 ALA A N 1
ATOM 707 C CA . ALA A 1 94 ? 6.043 -5.922 -17.627 1.00 89.88 94 ALA A CA 1
ATOM 708 C C . ALA A 1 94 ? 6.906 -6.173 -16.380 1.00 89.88 94 ALA A C 1
ATOM 710 O O . ALA A 1 94 ? 7.778 -7.037 -16.417 1.00 89.88 94 ALA A O 1
ATOM 711 N N . ALA A 1 95 ? 6.630 -5.485 -15.266 1.00 88.75 95 ALA A N 1
ATOM 712 C CA . ALA A 1 95 ? 7.307 -5.738 -13.995 1.00 88.75 95 ALA A CA 1
ATOM 713 C C . ALA A 1 95 ? 7.054 -7.170 -13.492 1.00 88.75 95 ALA A C 1
ATOM 715 O O . ALA A 1 95 ? 8.005 -7.870 -13.151 1.00 88.75 95 ALA A O 1
ATOM 716 N N . LYS A 1 96 ? 5.801 -7.647 -13.550 1.00 90.44 96 LYS A N 1
ATOM 717 C CA . LYS A 1 96 ? 5.436 -9.029 -13.189 1.00 90.44 96 LYS A CA 1
ATOM 718 C C . LYS A 1 96 ? 6.102 -10.091 -14.072 1.00 90.44 96 LYS A C 1
ATOM 720 O O . LYS A 1 96 ? 6.351 -11.197 -13.614 1.00 90.44 96 LYS A O 1
ATOM 725 N N . LYS A 1 97 ? 6.414 -9.780 -15.336 1.00 91.88 97 LYS A N 1
ATOM 726 C CA . LYS A 1 97 ? 7.185 -10.689 -16.206 1.00 91.88 97 LYS A CA 1
ATOM 727 C C . LYS A 1 97 ? 8.646 -10.833 -15.778 1.00 91.88 97 LYS A C 1
ATOM 729 O O . LYS A 1 97 ? 9.250 -11.856 -16.077 1.00 91.88 97 LYS A O 1
ATOM 734 N N . ILE A 1 98 ? 9.212 -9.811 -15.137 1.00 90.44 98 ILE A N 1
ATOM 735 C CA . ILE A 1 98 ? 10.577 -9.852 -14.598 1.00 90.44 98 ILE A CA 1
ATOM 736 C C . ILE A 1 98 ? 10.582 -10.628 -13.280 1.00 90.44 98 ILE A C 1
ATOM 738 O O . ILE A 1 98 ? 11.439 -11.481 -13.073 1.00 90.44 98 ILE A O 1
ATOM 742 N N . ASP A 1 99 ? 9.620 -10.337 -12.405 1.00 88.75 99 ASP A N 1
ATOM 743 C CA . ASP A 1 99 ? 9.432 -11.020 -11.128 1.00 88.75 99 ASP A CA 1
ATOM 744 C C . ASP A 1 99 ? 7.929 -11.118 -10.831 1.00 88.75 99 ASP A C 1
ATOM 746 O O . ASP A 1 99 ? 7.271 -10.107 -10.574 1.00 88.75 99 ASP A O 1
ATOM 750 N N . GLY A 1 100 ? 7.383 -12.338 -10.881 1.00 89.25 100 GLY A N 1
ATOM 751 C CA . GLY A 1 100 ? 5.951 -12.592 -10.680 1.00 89.25 100 GLY A CA 1
ATOM 752 C C . GLY A 1 100 ? 5.450 -12.164 -9.302 1.00 89.25 100 GLY A C 1
ATOM 753 O O . GLY A 1 100 ? 4.298 -11.754 -9.166 1.00 89.25 100 GLY A O 1
ATOM 754 N N . ASP A 1 101 ? 6.346 -12.150 -8.315 1.00 90.56 101 ASP A N 1
ATOM 755 C CA . ASP A 1 101 ? 6.045 -11.799 -6.931 1.00 90.56 101 ASP A CA 1
ATOM 756 C C . ASP A 1 101 ? 6.365 -10.334 -6.616 1.00 90.56 101 ASP A C 1
ATOM 758 O O . ASP A 1 101 ? 6.327 -9.940 -5.450 1.00 90.56 101 ASP A O 1
ATOM 762 N N . ILE A 1 102 ? 6.700 -9.502 -7.613 1.00 88.94 102 ILE A N 1
ATOM 763 C CA . ILE A 1 102 ? 7.199 -8.137 -7.381 1.00 88.94 102 ILE A CA 1
ATOM 764 C C . ILE A 1 102 ? 6.249 -7.282 -6.531 1.00 88.94 102 ILE A C 1
ATOM 766 O O . ILE A 1 102 ? 6.702 -6.536 -5.664 1.00 88.94 102 ILE A O 1
ATOM 770 N N . VAL A 1 103 ? 4.935 -7.426 -6.737 1.00 89.44 103 VAL A N 1
ATOM 771 C CA . VAL A 1 103 ? 3.906 -6.708 -5.969 1.00 89.44 103 VAL A CA 1
ATOM 772 C C . VAL A 1 103 ? 3.900 -7.188 -4.519 1.00 89.44 103 VAL A C 1
ATOM 774 O O . VAL A 1 103 ? 4.032 -6.375 -3.607 1.00 89.44 103 VAL A O 1
ATOM 777 N N . SER A 1 104 ? 3.833 -8.502 -4.300 1.00 91.19 104 SER A N 1
ATOM 778 C CA . SER A 1 104 ? 3.828 -9.104 -2.963 1.00 91.19 104 SER A CA 1
ATOM 779 C C . SER A 1 104 ? 5.117 -8.810 -2.194 1.00 91.19 104 SER A C 1
ATOM 781 O O . SER A 1 104 ? 5.067 -8.468 -1.016 1.00 91.19 104 SER A O 1
ATOM 783 N N . LYS A 1 105 ? 6.280 -8.872 -2.855 1.00 91.44 105 LYS A N 1
ATOM 784 C CA . LYS A 1 105 ? 7.584 -8.520 -2.271 1.00 91.44 105 LYS A CA 1
ATOM 785 C C . LYS A 1 105 ? 7.653 -7.043 -1.892 1.00 91.44 105 LYS A C 1
ATOM 787 O O . LYS A 1 105 ? 8.130 -6.727 -0.803 1.00 91.44 105 LYS A O 1
ATOM 792 N N . GLY A 1 106 ? 7.165 -6.157 -2.762 1.00 91.75 106 GLY A N 1
ATOM 793 C CA . GLY A 1 106 ? 7.081 -4.723 -2.492 1.00 91.75 106 GLY A CA 1
ATOM 794 C C . GLY A 1 106 ? 6.196 -4.431 -1.283 1.00 91.75 106 GLY A C 1
ATOM 795 O O . GLY A 1 106 ? 6.654 -3.812 -0.326 1.00 91.75 106 GLY A O 1
ATOM 796 N N . LEU A 1 107 ? 4.962 -4.945 -1.282 1.00 93.81 107 LEU A N 1
ATOM 797 C CA . LEU A 1 107 ? 4.031 -4.804 -0.160 1.00 93.81 107 LEU A CA 1
ATOM 798 C C . LEU A 1 107 ? 4.622 -5.362 1.133 1.00 93.81 107 LEU A C 1
ATOM 800 O O . LEU A 1 107 ? 4.617 -4.675 2.146 1.00 93.81 107 LEU A O 1
ATOM 804 N N . ASN A 1 108 ? 5.211 -6.559 1.098 1.00 94.25 108 ASN A N 1
ATOM 805 C CA . ASN A 1 108 ? 5.829 -7.167 2.273 1.00 94.25 108 ASN A CA 1
ATOM 806 C C . ASN A 1 108 ? 6.960 -6.315 2.859 1.00 94.25 108 ASN A C 1
ATOM 808 O O . ASN A 1 108 ? 7.126 -6.271 4.078 1.00 94.25 108 ASN A O 1
ATOM 812 N N . ARG A 1 109 ? 7.740 -5.654 1.998 1.00 93.69 109 ARG A N 1
ATOM 813 C CA . ARG A 1 109 ? 8.836 -4.777 2.413 1.00 93.69 109 ARG A CA 1
ATOM 814 C C . ARG A 1 109 ? 8.329 -3.449 2.974 1.00 93.69 109 ARG A C 1
ATOM 816 O O . ARG A 1 109 ? 8.912 -2.957 3.927 1.00 93.69 109 ARG A O 1
ATOM 823 N N . MET A 1 110 ? 7.279 -2.880 2.385 1.00 95.31 110 MET A N 1
ATOM 824 C CA . MET A 1 110 ? 6.732 -1.574 2.774 1.00 95.31 110 MET A CA 1
ATOM 825 C C . MET A 1 110 ? 5.775 -1.648 3.967 1.00 95.31 110 MET A C 1
ATOM 827 O O . MET A 1 110 ? 5.631 -0.663 4.682 1.00 95.31 110 MET A O 1
ATOM 831 N N . LEU A 1 111 ? 5.120 -2.794 4.191 1.00 96.12 111 LEU A N 1
ATOM 832 C CA . LEU A 1 111 ? 4.058 -2.937 5.190 1.00 96.12 111 LEU A CA 1
ATOM 833 C C . LEU A 1 111 ? 4.459 -2.448 6.595 1.00 96.12 111 LEU A C 1
ATOM 835 O O . LEU A 1 111 ? 3.658 -1.731 7.184 1.00 96.12 111 LEU A O 1
ATOM 839 N N . PRO A 1 112 ? 5.657 -2.747 7.139 1.00 95.94 112 PRO A N 1
ATOM 840 C CA . PRO A 1 112 ? 6.041 -2.244 8.458 1.00 95.94 112 PRO A CA 1
ATOM 841 C C . PRO A 1 112 ? 6.021 -0.714 8.562 1.00 95.94 112 PRO A C 1
ATOM 843 O O . PRO A 1 112 ? 5.453 -0.180 9.512 1.00 95.94 112 PRO A O 1
ATOM 846 N N . ASP A 1 113 ? 6.566 -0.016 7.563 1.00 96.06 113 ASP A N 1
ATOM 847 C CA . ASP A 1 113 ? 6.595 1.450 7.534 1.00 96.06 113 ASP A CA 1
ATOM 848 C C . ASP A 1 113 ? 5.188 2.028 7.344 1.00 96.06 113 ASP A C 1
ATOM 850 O O . ASP A 1 113 ? 4.817 2.999 7.997 1.00 96.06 113 ASP A O 1
ATOM 854 N N . VAL A 1 114 ? 4.373 1.392 6.493 1.00 97.00 114 VAL A N 1
ATOM 855 C CA . VAL A 1 114 ? 2.974 1.786 6.264 1.00 97.00 114 VAL A CA 1
ATOM 856 C C . VAL A 1 114 ? 2.166 1.718 7.557 1.00 97.00 114 VAL A C 1
ATOM 858 O O . VAL A 1 114 ? 1.424 2.644 7.873 1.00 97.00 114 VAL A O 1
ATOM 861 N N . LEU A 1 115 ? 2.306 0.632 8.318 1.00 96.81 115 LEU A N 1
ATOM 862 C CA . LEU A 1 115 ? 1.599 0.473 9.587 1.00 96.81 115 LEU A CA 1
ATOM 863 C C . LEU A 1 115 ? 2.119 1.444 10.650 1.00 96.81 115 LEU A C 1
ATOM 865 O O . LEU A 1 115 ? 1.317 1.967 11.418 1.00 96.81 115 LEU A O 1
ATOM 869 N N . GLY A 1 116 ? 3.425 1.729 10.657 1.00 95.25 116 GLY A N 1
ATOM 870 C CA . GLY A 1 116 ? 4.020 2.752 11.516 1.00 95.25 116 GLY A CA 1
ATOM 871 C C . GLY A 1 116 ? 3.424 4.141 11.272 1.00 95.25 116 GLY A C 1
ATOM 872 O O . GLY A 1 116 ? 2.960 4.780 12.216 1.00 95.25 116 GLY A O 1
ATOM 873 N N . ASP A 1 117 ? 3.354 4.574 10.011 1.00 95.56 117 ASP A N 1
ATOM 874 C CA . ASP A 1 117 ? 2.790 5.879 9.637 1.00 95.56 117 ASP A CA 1
ATOM 875 C C . ASP A 1 117 ? 1.271 5.959 9.886 1.00 95.56 117 ASP A C 1
ATOM 877 O O . ASP A 1 1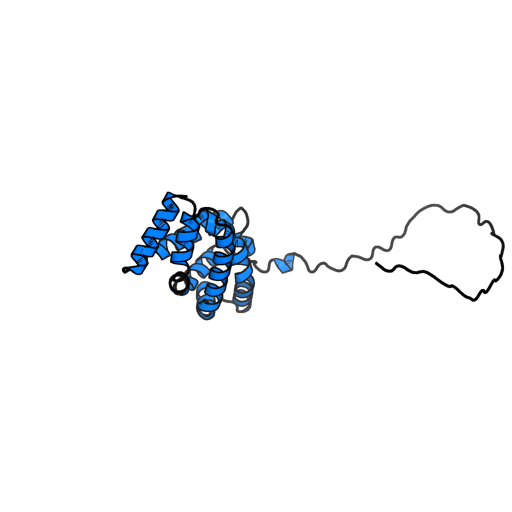17 ? 0.738 7.025 10.199 1.00 95.56 117 ASP A O 1
ATOM 881 N N . LEU A 1 118 ? 0.554 4.834 9.794 1.00 96.38 118 LEU A N 1
ATOM 882 C CA . LEU A 1 118 ? -0.888 4.767 10.063 1.00 96.38 118 LEU A CA 1
ATOM 883 C C . LEU A 1 118 ? -1.240 4.632 11.544 1.00 96.38 118 LEU A C 1
ATOM 885 O O . LEU A 1 118 ? -2.392 4.874 11.914 1.00 96.38 118 LEU A O 1
ATOM 889 N N . GLN A 1 119 ? -0.285 4.270 12.400 1.00 95.56 119 GLN A N 1
ATOM 890 C CA . GLN A 1 119 ? -0.544 4.005 13.813 1.00 95.56 119 GLN A CA 1
ATOM 891 C C . GLN A 1 119 ? -1.192 5.199 14.545 1.00 95.56 119 GLN A C 1
ATOM 893 O O . GLN A 1 119 ? -2.179 4.981 15.254 1.00 95.56 119 GLN A O 1
ATOM 898 N N . PRO A 1 120 ? -0.773 6.466 14.339 1.00 94.75 120 PRO A N 1
ATOM 899 C CA . PRO A 1 120 ? -1.452 7.619 14.937 1.00 94.75 120 PRO A CA 1
ATOM 900 C C . PRO A 1 120 ? -2.901 7.789 14.457 1.00 94.75 120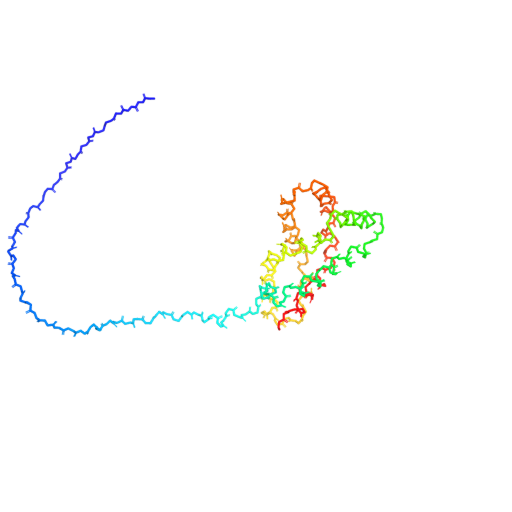 PRO A C 1
ATOM 902 O O . PRO A 1 120 ? -3.777 8.160 15.239 1.00 94.75 120 PRO A O 1
ATOM 905 N N . HIS A 1 121 ? -3.179 7.486 13.183 1.00 96.00 121 HIS A N 1
ATOM 906 C CA . HIS A 1 121 ? -4.534 7.539 12.630 1.00 96.00 121 HIS A CA 1
ATOM 907 C C . HIS A 1 121 ? -5.427 6.465 13.243 1.00 96.00 121 HIS A C 1
ATOM 909 O O . HIS A 1 121 ? -6.576 6.740 13.584 1.00 96.00 121 HIS A O 1
ATOM 915 N N . TRP A 1 122 ? -4.897 5.256 13.416 1.00 96.19 122 TRP A N 1
ATOM 916 C CA . TRP A 1 122 ? -5.611 4.165 14.064 1.00 96.19 122 TRP A CA 1
ATOM 917 C C . TRP A 1 122 ? -5.917 4.476 15.532 1.00 96.19 122 TRP A C 1
ATOM 919 O O . TRP A 1 122 ? -7.052 4.306 15.973 1.00 96.19 122 TRP A O 1
ATOM 929 N N . GLN A 1 123 ? -4.952 5.011 16.282 1.00 94.69 123 GLN A N 1
ATOM 930 C CA . GLN A 1 123 ? -5.173 5.417 17.672 1.00 94.69 123 GLN A CA 1
ATOM 931 C C . GLN A 1 123 ? -6.257 6.495 17.792 1.00 94.69 123 GLN A C 1
ATOM 933 O O . GLN A 1 123 ? -7.162 6.360 18.613 1.00 94.69 123 GLN A O 1
ATOM 938 N N . ALA A 1 124 ? -6.215 7.529 16.945 1.00 93.69 124 ALA A N 1
ATOM 939 C CA . ALA A 1 124 ? -7.251 8.560 16.909 1.00 93.69 124 ALA A CA 1
ATOM 940 C C . ALA A 1 124 ? -8.636 7.971 16.586 1.00 93.69 124 ALA A C 1
ATOM 942 O O . ALA A 1 124 ? -9.592 8.218 17.316 1.00 93.69 124 ALA A O 1
ATOM 943 N N . PHE A 1 125 ? -8.723 7.108 15.568 1.00 95.38 125 PHE A N 1
ATOM 944 C CA . PHE A 1 125 ? -9.949 6.393 15.203 1.00 95.38 125 PHE A CA 1
ATOM 945 C C . PHE A 1 125 ? -10.547 5.597 16.374 1.00 95.38 125 PHE A C 1
ATOM 947 O O . PHE A 1 125 ? -11.753 5.656 16.619 1.00 95.38 125 PHE A O 1
ATOM 954 N N . ARG A 1 126 ? -9.708 4.871 17.124 1.00 93.56 126 ARG A N 1
ATOM 955 C CA . ARG A 1 126 ? -10.144 4.087 18.290 1.00 93.56 126 ARG A CA 1
ATOM 956 C C . ARG A 1 126 ? -10.585 4.974 19.451 1.00 93.56 126 ARG A C 1
ATOM 958 O O . ARG A 1 126 ? -11.586 4.661 20.089 1.00 93.56 126 ARG A O 1
ATOM 965 N N . ASN A 1 127 ? -9.885 6.078 19.697 1.00 92.50 127 ASN A N 1
ATOM 966 C CA . ASN A 1 127 ? -10.233 7.034 20.751 1.00 92.50 127 ASN A CA 1
ATOM 967 C C . ASN A 1 127 ? -11.563 7.752 20.472 1.00 92.50 127 ASN A C 1
ATOM 969 O O . ASN A 1 127 ? -12.307 8.045 21.403 1.00 92.50 127 ASN A O 1
ATOM 973 N N . GLU A 1 128 ? -11.881 7.998 19.200 1.00 92.62 128 GLU A N 1
ATOM 974 C CA . GLU A 1 128 ? -13.158 8.575 18.763 1.00 92.62 128 GLU A CA 1
ATOM 975 C C . GLU A 1 128 ? -14.315 7.553 18.754 1.00 92.62 128 GLU A C 1
ATOM 977 O O . GLU A 1 128 ? -15.460 7.923 18.502 1.00 92.62 128 GLU A O 1
ATOM 982 N N . GLY A 1 129 ? -14.047 6.270 19.034 1.00 89.69 129 GLY A N 1
ATOM 983 C CA . GLY A 1 129 ? -15.061 5.211 19.008 1.00 89.69 129 GLY A CA 1
ATOM 984 C C . GLY A 1 129 ? -15.557 4.871 17.599 1.00 89.69 129 GLY A C 1
ATOM 985 O O . GLY A 1 129 ? -16.701 4.449 17.433 1.00 89.69 129 GLY A O 1
ATOM 986 N N . GLY A 1 130 ? -14.721 5.080 16.577 1.00 89.88 130 GLY A N 1
ATOM 987 C CA . GLY A 1 130 ? -15.093 4.849 15.186 1.00 89.88 130 GLY A CA 1
ATOM 988 C C . GLY A 1 130 ? -15.361 3.373 14.858 1.00 89.88 130 GLY A C 1
ATOM 989 O O . GLY A 1 130 ? -14.787 2.459 15.453 1.00 89.88 130 GLY A O 1
ATOM 990 N N . SER A 1 131 ? -16.229 3.142 13.870 1.00 93.62 131 SER A N 1
ATOM 991 C CA . SER A 1 131 ? -16.628 1.805 13.404 1.00 93.62 131 SER A CA 1
ATOM 992 C C . SER A 1 131 ? -16.092 1.432 12.016 1.00 93.62 131 SER A C 1
ATOM 994 O O . SER A 1 131 ? -15.974 0.245 11.724 1.00 93.62 131 SER A O 1
ATOM 996 N N . ASP A 1 132 ? -15.726 2.409 11.180 1.00 96.75 132 ASP A N 1
ATOM 997 C CA . ASP A 1 132 ? -15.126 2.216 9.848 1.00 96.75 132 ASP A CA 1
ATOM 998 C C . ASP A 1 132 ? -13.848 3.065 9.727 1.00 96.75 132 ASP A C 1
ATOM 1000 O O . ASP A 1 132 ? -13.894 4.292 9.592 1.00 96.75 132 ASP A O 1
ATOM 1004 N N . PHE A 1 133 ? -12.694 2.405 9.791 1.00 97.38 133 PHE A N 1
ATOM 1005 C CA . PHE A 1 133 ? -11.382 3.030 9.671 1.00 97.38 133 PHE A CA 1
ATOM 1006 C C . PHE A 1 133 ? -11.147 3.578 8.263 1.00 97.38 133 PHE A C 1
ATOM 1008 O O . PHE A 1 133 ? -10.540 4.633 8.104 1.00 97.38 133 PHE A O 1
ATOM 1015 N N . GLY A 1 134 ? -11.686 2.922 7.236 1.00 97.06 134 GLY A N 1
ATOM 1016 C CA . GLY A 1 134 ? -11.656 3.428 5.870 1.00 97.06 134 GLY A CA 1
ATOM 1017 C C . GLY A 1 134 ? -12.365 4.770 5.731 1.00 97.06 134 GLY A C 1
ATOM 1018 O O . GLY A 1 134 ? -11.812 5.718 5.172 1.00 97.06 134 GLY A O 1
ATOM 1019 N N . ALA A 1 135 ? -13.565 4.888 6.299 1.00 96.88 135 ALA A N 1
ATOM 1020 C CA . ALA A 1 135 ? -14.295 6.156 6.339 1.00 96.88 135 ALA A CA 1
ATOM 1021 C C . ALA A 1 135 ? -13.535 7.233 7.134 1.00 96.88 135 ALA A C 1
ATOM 1023 O O . ALA A 1 135 ? -13.502 8.395 6.729 1.00 96.88 135 ALA A O 1
ATOM 1024 N N . PHE A 1 136 ? -12.868 6.847 8.224 1.00 96.81 136 PHE A N 1
ATOM 1025 C CA . PHE A 1 136 ? -12.017 7.752 8.996 1.00 96.81 136 PHE A CA 1
ATOM 1026 C C . PHE A 1 136 ? -10.812 8.268 8.190 1.00 96.81 136 PHE A C 1
ATOM 1028 O O . PHE A 1 136 ? -10.479 9.457 8.261 1.00 96.81 136 PHE A O 1
ATOM 1035 N N . LEU A 1 137 ? -10.168 7.405 7.399 1.00 97.31 137 LEU A N 1
ATOM 1036 C CA . LEU A 1 137 ? -9.064 7.800 6.523 1.00 97.31 137 LEU A CA 1
ATOM 1037 C C . LEU A 1 137 ? -9.530 8.638 5.328 1.00 97.31 137 LEU A C 1
ATOM 1039 O O . LEU A 1 137 ? -8.755 9.461 4.852 1.00 97.31 137 LEU A O 1
ATOM 1043 N N . ALA A 1 138 ? -10.783 8.506 4.879 1.00 95.12 138 ALA A N 1
ATOM 1044 C CA . ALA A 1 138 ? -11.314 9.269 3.746 1.00 95.12 138 ALA A CA 1
ATOM 1045 C C . ALA A 1 138 ? -11.147 10.791 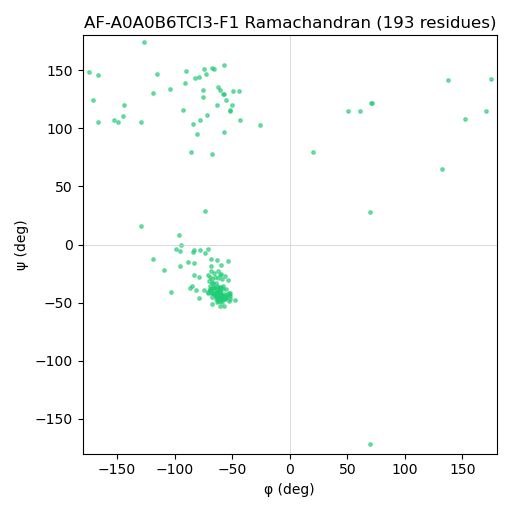3.932 1.00 95.12 138 ALA A C 1
ATOM 1047 O O . ALA A 1 138 ? -10.693 11.486 3.022 1.00 95.12 138 ALA A O 1
ATOM 1048 N N . GLY A 1 139 ? -11.419 11.301 5.140 1.00 92.75 139 GLY A N 1
ATOM 1049 C CA . GLY A 1 139 ? -11.221 12.715 5.497 1.00 92.75 139 GLY A CA 1
ATOM 1050 C C . GLY A 1 139 ? -9.754 13.149 5.624 1.00 92.75 139 GLY A C 1
ATOM 1051 O O . GLY A 1 139 ? -9.479 14.320 5.864 1.00 92.75 139 GLY A O 1
ATOM 1052 N N . ARG A 1 140 ? -8.809 12.213 5.487 1.00 94.88 140 ARG A N 1
ATOM 1053 C CA . ARG A 1 140 ? -7.356 12.398 5.635 1.00 94.88 140 ARG A CA 1
ATOM 1054 C C . ARG A 1 140 ? -6.587 11.825 4.437 1.00 94.88 140 ARG A C 1
ATOM 1056 O O . ARG A 1 140 ? -5.377 11.638 4.519 1.00 94.88 140 ARG A O 1
ATOM 1063 N N . SER A 1 141 ? -7.279 11.559 3.324 1.00 94.31 141 SER A N 1
ATOM 1064 C CA . SER A 1 141 ? -6.740 10.789 2.196 1.00 94.31 141 SER A CA 1
ATOM 1065 C C . SER A 1 141 ? -5.453 11.384 1.636 1.00 94.31 141 SER A C 1
ATOM 1067 O O . SER A 1 1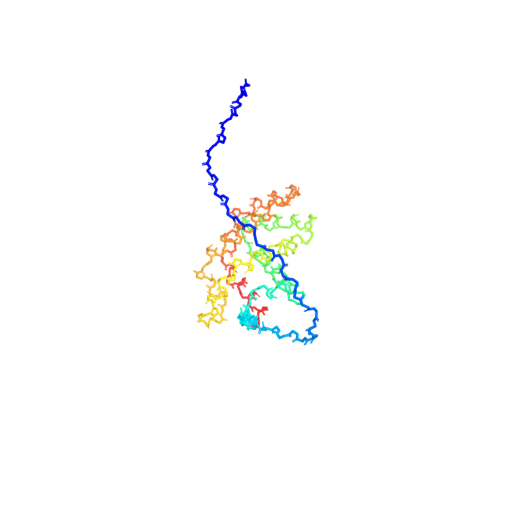41 ? -4.489 10.647 1.480 1.00 94.31 141 SER A O 1
ATOM 1069 N N . SER A 1 142 ? -5.387 12.704 1.427 1.00 94.38 142 SER A N 1
ATOM 1070 C CA . SER A 1 142 ? -4.166 13.371 0.942 1.00 94.38 142 SER A CA 1
ATOM 1071 C C . SER A 1 142 ? -2.958 13.095 1.842 1.00 94.38 142 SER A C 1
ATOM 1073 O O . SER A 1 142 ? -1.908 12.714 1.340 1.00 94.38 142 SER A O 1
ATOM 1075 N N . GLN A 1 143 ? -3.114 13.215 3.166 1.00 94.56 143 GLN A N 1
ATOM 1076 C CA . GLN A 1 143 ? -2.028 12.960 4.117 1.00 94.56 143 GLN A CA 1
ATOM 1077 C C . GLN A 1 143 ? -1.568 11.498 4.055 1.00 94.56 143 GLN A C 1
ATOM 1079 O O . GLN A 1 143 ? -0.372 11.223 4.030 1.00 94.56 143 GLN A O 1
ATOM 1084 N N . VAL A 1 144 ? -2.517 10.560 4.008 1.00 96.31 144 VAL A N 1
ATOM 1085 C CA . VAL A 1 144 ? -2.200 9.129 3.926 1.00 96.31 144 VAL A CA 1
ATOM 1086 C C . VAL A 1 144 ? -1.500 8.807 2.606 1.00 96.31 144 VAL A C 1
ATOM 1088 O O . VAL A 1 144 ? -0.506 8.088 2.602 1.00 96.31 144 VAL A O 1
ATOM 1091 N N . VAL A 1 145 ? -1.979 9.354 1.487 1.00 96.38 145 VAL A N 1
ATOM 1092 C CA . VAL A 1 145 ? -1.369 9.171 0.164 1.00 96.38 145 VAL A CA 1
ATOM 1093 C C . VAL A 1 145 ? 0.055 9.704 0.147 1.00 96.38 145 VAL A C 1
ATOM 1095 O O . VAL A 1 145 ? 0.940 9.005 -0.338 1.00 96.38 145 VAL A O 1
ATOM 1098 N N . ASP A 1 146 ? 0.299 10.890 0.701 1.00 94.88 146 ASP A N 1
ATOM 1099 C CA . ASP A 1 146 ? 1.639 11.473 0.763 1.00 94.88 146 ASP A CA 1
ATOM 1100 C C . ASP A 1 146 ? 2.602 10.579 1.561 1.00 94.88 146 ASP A C 1
ATOM 1102 O O . ASP A 1 146 ? 3.709 10.300 1.093 1.00 94.88 146 ASP A O 1
ATOM 1106 N N . SER A 1 147 ? 2.163 10.043 2.706 1.00 95.44 147 SER A N 1
ATOM 1107 C CA . SER A 1 147 ? 2.930 9.055 3.480 1.00 95.44 147 SER A CA 1
ATOM 1108 C C . SER A 1 147 ? 3.203 7.773 2.686 1.00 95.44 147 SER A C 1
ATOM 1110 O O . SER A 1 147 ? 4.351 7.333 2.596 1.00 95.44 147 SER A O 1
ATOM 1112 N N . LEU A 1 148 ? 2.182 7.190 2.045 1.00 95.25 148 LEU A N 1
ATOM 1113 C CA . LEU A 1 148 ? 2.335 5.979 1.228 1.00 95.25 148 LEU A CA 1
ATOM 1114 C C . LEU A 1 148 ? 3.305 6.197 0.059 1.00 95.25 148 LEU A C 1
ATOM 1116 O O . LEU A 1 148 ? 4.145 5.340 -0.217 1.00 95.25 148 LEU A O 1
ATOM 1120 N N . MET A 1 149 ? 3.220 7.349 -0.609 1.00 94.56 149 MET A N 1
ATOM 1121 C CA . MET A 1 149 ? 4.123 7.720 -1.697 1.00 94.56 149 MET A CA 1
ATOM 1122 C C . MET A 1 149 ? 5.554 7.916 -1.194 1.00 94.56 149 MET A C 1
ATOM 1124 O O . MET A 1 149 ? 6.485 7.426 -1.829 1.00 94.56 149 MET A O 1
ATOM 1128 N N . ALA A 1 150 ? 5.743 8.554 -0.036 1.00 95.44 150 ALA A N 1
ATOM 1129 C CA . ALA A 1 150 ? 7.061 8.712 0.570 1.00 95.44 150 ALA A CA 1
ATOM 1130 C C . ALA A 1 150 ? 7.693 7.360 0.948 1.00 95.44 150 ALA A C 1
ATOM 1132 O O . ALA A 1 150 ? 8.886 7.155 0.722 1.00 95.44 150 ALA A O 1
ATOM 1133 N N . ILE A 1 151 ? 6.910 6.417 1.483 1.00 95.44 151 ILE A N 1
ATOM 1134 C CA . ILE A 1 151 ? 7.372 5.049 1.767 1.00 95.44 151 ILE A CA 1
ATOM 1135 C C . ILE A 1 151 ? 7.753 4.330 0.469 1.00 95.44 151 ILE A C 1
ATOM 1137 O O . ILE A 1 151 ? 8.827 3.729 0.392 1.00 95.44 151 ILE A O 1
ATOM 1141 N N . ALA A 1 152 ? 6.906 4.412 -0.560 1.00 92.88 152 ALA A N 1
ATOM 1142 C CA . ALA A 1 152 ? 7.177 3.808 -1.861 1.00 92.88 152 ALA A CA 1
ATOM 1143 C C . ALA A 1 152 ? 8.452 4.377 -2.504 1.00 92.88 152 ALA A C 1
ATOM 1145 O O . ALA A 1 152 ? 9.258 3.614 -3.034 1.00 92.88 152 ALA A O 1
ATOM 1146 N N . ASP A 1 153 ? 8.678 5.688 -2.388 1.00 93.06 153 ASP A N 1
ATOM 1147 C CA . ASP A 1 153 ? 9.874 6.364 -2.893 1.00 93.06 153 ASP A CA 1
ATOM 1148 C C . ASP A 1 153 ? 11.142 5.873 -2.196 1.00 93.06 153 ASP A C 1
ATOM 1150 O O . ASP A 1 153 ? 12.077 5.442 -2.871 1.00 93.06 153 ASP A O 1
ATOM 1154 N N . ARG A 1 154 ? 11.147 5.836 -0.855 1.00 93.25 154 ARG A N 1
ATOM 1155 C CA . ARG A 1 154 ? 12.265 5.269 -0.079 1.00 93.25 154 ARG A CA 1
ATOM 1156 C C . ARG A 1 154 ? 12.530 3.813 -0.456 1.00 93.25 154 ARG A C 1
ATOM 1158 O O . ARG A 1 154 ? 13.674 3.377 -0.541 1.00 93.25 154 ARG A O 1
ATOM 1165 N N . ASN A 1 155 ? 11.475 3.042 -0.711 1.00 89.06 155 ASN A N 1
ATOM 1166 C CA . ASN A 1 155 ? 11.616 1.653 -1.130 1.00 89.06 155 ASN A CA 1
ATOM 1167 C C . ASN A 1 155 ? 12.220 1.532 -2.534 1.00 89.06 155 ASN A C 1
ATOM 1169 O O . ASN A 1 155 ? 13.043 0.648 -2.784 1.00 89.06 155 ASN A O 1
ATOM 1173 N N . ALA A 1 156 ? 11.836 2.429 -3.442 1.00 89.19 156 ALA A N 1
ATOM 1174 C CA . ALA A 1 156 ? 12.311 2.446 -4.815 1.00 89.19 156 ALA A CA 1
ATOM 1175 C C . ALA A 1 156 ? 13.815 2.735 -4.924 1.00 89.19 156 ALA A C 1
ATOM 1177 O O . ALA A 1 156 ? 14.457 2.221 -5.839 1.00 89.19 156 ALA A O 1
ATOM 1178 N N . GLU A 1 157 ? 14.401 3.461 -3.967 1.00 89.00 157 GLU A N 1
ATOM 1179 C CA . GLU A 1 157 ? 15.856 3.676 -3.874 1.00 89.00 157 GLU A CA 1
ATOM 1180 C C . GLU A 1 157 ? 16.644 2.362 -3.729 1.00 89.00 157 GLU A C 1
ATOM 1182 O O . GLU A 1 157 ? 17.794 2.272 -4.155 1.00 89.00 157 GLU A O 1
ATOM 1187 N N . SER A 1 158 ? 16.018 1.309 -3.192 1.00 86.56 158 SER A N 1
ATOM 1188 C CA . SER A 1 158 ? 16.628 -0.022 -3.074 1.00 86.56 158 SER A CA 1
ATOM 1189 C C . SER A 1 158 ? 16.533 -0.873 -4.351 1.00 86.56 158 SER A C 1
ATOM 1191 O O . SER A 1 158 ? 17.061 -1.988 -4.394 1.00 86.56 158 SER A O 1
ATOM 1193 N N . ILE A 1 159 ? 15.851 -0.394 -5.401 1.00 87.25 159 ILE A N 1
ATOM 1194 C CA . ILE A 1 159 ? 15.680 -1.137 -6.655 1.00 87.25 159 ILE A CA 1
ATOM 1195 C C . ILE A 1 159 ? 16.963 -1.047 -7.486 1.00 87.25 159 ILE A C 1
ATOM 1197 O O . ILE A 1 159 ? 17.255 -0.041 -8.124 1.00 87.25 159 ILE A O 1
ATOM 1201 N N . THR A 1 160 ? 17.696 -2.154 -7.555 1.00 86.69 160 THR A N 1
ATOM 1202 C CA . THR A 1 160 ? 18.926 -2.270 -8.359 1.00 86.69 160 THR A CA 1
ATOM 1203 C C . THR A 1 160 ? 18.670 -2.718 -9.801 1.00 86.69 160 THR A C 1
ATOM 1205 O O . THR A 1 160 ? 19.526 -2.577 -10.673 1.00 86.69 160 THR A O 1
ATOM 1208 N N . VAL A 1 161 ? 17.477 -3.246 -10.088 1.00 88.56 161 VAL A N 1
ATOM 1209 C CA . VAL A 1 161 ? 17.096 -3.743 -11.414 1.00 88.56 161 VAL A CA 1
ATOM 1210 C C . VAL A 1 161 ? 16.599 -2.575 -12.267 1.00 88.56 161 VAL A C 1
ATOM 1212 O O . VAL A 1 161 ? 15.471 -2.109 -12.105 1.00 88.56 161 VAL A O 1
ATOM 1215 N N . ALA A 1 162 ? 17.429 -2.107 -13.203 1.00 88.75 162 ALA A N 1
ATOM 1216 C CA . ALA A 1 162 ? 17.158 -0.900 -13.993 1.00 88.75 162 ALA A CA 1
ATOM 1217 C C . ALA A 1 162 ? 15.780 -0.879 -14.701 1.00 88.75 162 ALA A C 1
ATOM 1219 O O . ALA A 1 162 ? 15.105 0.153 -14.641 1.00 88.75 162 ALA A O 1
ATOM 1220 N N . PRO A 1 163 ? 15.293 -1.980 -15.316 1.00 87.44 163 PRO A N 1
ATOM 1221 C CA . PRO A 1 163 ? 13.933 -2.016 -15.860 1.00 87.44 163 PRO A CA 1
ATOM 1222 C C . PRO A 1 163 ? 12.829 -1.776 -14.817 1.00 87.44 163 PRO A C 1
ATOM 1224 O O . PRO A 1 163 ? 11.856 -1.085 -15.118 1.00 87.44 163 PRO A O 1
ATOM 1227 N N . LEU A 1 164 ? 12.985 -2.293 -13.592 1.00 85.69 164 LEU A N 1
ATOM 1228 C CA . LEU A 1 164 ? 12.019 -2.100 -12.505 1.00 85.69 164 LEU A CA 1
ATOM 1229 C C . LEU A 1 164 ? 12.047 -0.659 -11.984 1.00 85.69 164 LEU A C 1
ATOM 1231 O O . LEU A 1 164 ? 10.990 -0.056 -11.812 1.00 85.69 164 LEU A O 1
ATOM 1235 N N . ALA A 1 165 ? 13.236 -0.071 -11.825 1.00 88.81 165 ALA A N 1
ATOM 1236 C CA . ALA A 1 165 ? 13.376 1.330 -11.425 1.00 88.81 165 ALA A CA 1
ATOM 1237 C C . ALA A 1 165 ? 12.729 2.277 -12.454 1.00 88.81 165 ALA A C 1
ATOM 1239 O O . ALA A 1 165 ? 12.002 3.206 -12.100 1.00 88.81 165 ALA A O 1
ATOM 1240 N N . LYS A 1 166 ? 12.923 2.009 -13.753 1.00 87.19 166 LYS A N 1
ATOM 1241 C CA . LYS A 1 166 ? 12.282 2.778 -14.831 1.00 87.19 166 LYS A CA 1
ATOM 1242 C C . LYS A 1 166 ? 10.759 2.647 -14.807 1.00 87.19 166 LYS A C 1
ATOM 1244 O O . LYS A 1 166 ? 10.068 3.650 -14.992 1.00 87.19 166 LYS A O 1
ATOM 1249 N N . ALA A 1 167 ? 10.241 1.439 -14.583 1.00 86.56 167 ALA A N 1
ATOM 1250 C CA . ALA A 1 167 ? 8.805 1.209 -14.460 1.00 86.56 167 ALA A CA 1
ATOM 1251 C C . ALA A 1 167 ? 8.215 1.993 -13.277 1.00 86.56 167 ALA A C 1
ATOM 1253 O O . ALA A 1 167 ? 7.220 2.693 -13.458 1.00 86.56 167 ALA A O 1
ATOM 1254 N N . TYR A 1 168 ? 8.865 1.960 -12.108 1.00 88.69 168 TYR A N 1
ATOM 1255 C CA . TYR A 1 168 ? 8.456 2.745 -10.941 1.00 88.69 168 TYR A CA 1
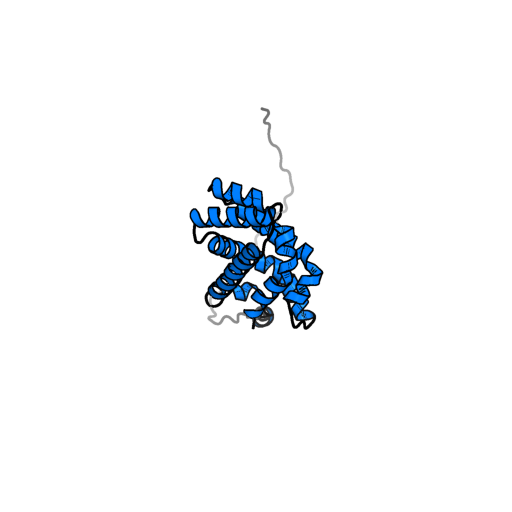ATOM 1256 C C . TYR A 1 168 ? 8.400 4.246 -11.246 1.00 88.69 168 TYR A C 1
ATOM 1258 O O . TYR A 1 168 ? 7.358 4.876 -11.067 1.00 88.69 168 TYR A O 1
ATOM 1266 N N . ASN A 1 169 ? 9.484 4.811 -11.788 1.00 88.00 169 ASN A N 1
ATOM 1267 C CA . ASN A 1 169 ? 9.573 6.242 -12.094 1.00 88.00 169 ASN A CA 1
ATOM 1268 C C . ASN A 1 169 ? 8.474 6.714 -13.058 1.00 88.00 169 ASN A C 1
ATOM 1270 O O . ASN A 1 169 ? 7.956 7.821 -12.918 1.00 88.00 169 ASN A O 1
ATOM 1274 N N . ALA A 1 170 ? 8.083 5.868 -14.015 1.00 85.00 170 ALA A N 1
ATOM 1275 C CA . ALA A 1 170 ? 6.988 6.168 -14.934 1.00 85.00 170 ALA A CA 1
ATOM 1276 C C . ALA A 1 170 ? 5.606 6.165 -14.249 1.00 85.00 170 ALA A C 1
ATOM 1278 O O . ALA A 1 170 ? 4.711 6.902 -14.668 1.00 85.00 170 ALA A O 1
ATOM 1279 N N . LEU A 1 171 ? 5.422 5.342 -13.212 1.00 85.69 171 LEU A N 1
ATOM 1280 C CA . LEU A 1 171 ? 4.158 5.192 -12.485 1.00 85.69 171 LEU A CA 1
ATOM 1281 C C . LEU A 1 171 ? 3.994 6.214 -11.356 1.00 85.69 171 LEU A C 1
ATOM 1283 O O . LEU A 1 171 ? 2.890 6.732 -11.169 1.00 85.69 171 LEU A O 1
ATOM 1287 N N . ARG A 1 172 ? 5.080 6.544 -10.644 1.00 87.88 172 ARG A N 1
ATOM 1288 C CA . ARG A 1 172 ? 5.094 7.410 -9.452 1.00 87.88 172 ARG A CA 1
ATOM 1289 C C . ARG A 1 172 ? 4.304 8.704 -9.650 1.00 87.88 172 ARG A C 1
ATOM 1291 O O . ARG A 1 172 ? 3.447 9.029 -8.838 1.00 87.88 172 ARG A O 1
ATOM 1298 N N . GLY A 1 173 ? 4.524 9.404 -10.766 1.00 84.88 173 GLY A N 1
ATOM 1299 C CA . GLY A 1 173 ? 3.885 10.701 -11.037 1.00 84.88 173 GLY A CA 1
ATOM 1300 C C . GLY A 1 173 ? 2.355 10.662 -11.169 1.00 84.88 173 GLY A C 1
ATOM 1301 O O . GLY A 1 173 ? 1.711 11.708 -11.171 1.00 84.88 173 GLY A O 1
ATOM 1302 N N . LYS A 1 174 ? 1.760 9.472 -11.297 1.00 85.88 174 LYS A N 1
ATOM 1303 C CA . LYS A 1 174 ? 0.307 9.271 -11.397 1.00 85.88 174 LYS A CA 1
ATOM 1304 C C . LYS A 1 174 ? -0.259 8.419 -10.265 1.00 85.88 174 LYS A C 1
ATOM 1306 O O . LYS A 1 174 ? -1.475 8.387 -10.111 1.00 85.88 174 LYS A O 1
ATOM 1311 N N . ALA A 1 175 ? 0.598 7.753 -9.493 1.00 86.75 175 ALA A N 1
ATOM 1312 C CA . ALA A 1 175 ? 0.198 6.818 -8.451 1.00 86.75 175 ALA A CA 1
ATOM 1313 C C . ALA A 1 175 ? -0.666 7.490 -7.376 1.00 86.75 175 ALA A C 1
ATOM 1315 O O . ALA A 1 175 ? -1.720 6.956 -7.056 1.00 86.75 175 ALA A O 1
ATOM 1316 N N . ALA A 1 176 ? -0.311 8.698 -6.923 1.00 89.56 176 ALA A N 1
ATOM 1317 C CA . ALA A 1 176 ? -1.098 9.436 -5.928 1.00 89.56 176 ALA A CA 1
ATOM 1318 C C . ALA A 1 176 ? -2.581 9.580 -6.330 1.00 89.56 176 ALA A C 1
ATOM 1320 O O . ALA A 1 176 ? -3.468 9.204 -5.573 1.00 89.56 176 ALA A O 1
ATOM 1321 N N . LYS A 1 177 ? -2.851 9.998 -7.577 1.00 90.56 177 LYS A N 1
ATOM 1322 C CA . LYS A 1 177 ? -4.219 10.156 -8.114 1.00 90.56 177 LYS A CA 1
ATOM 1323 C C . LYS A 1 177 ? -4.989 8.841 -8.242 1.00 90.56 177 LYS A C 1
ATOM 1325 O O . LYS A 1 177 ? -6.212 8.854 -8.309 1.00 90.56 177 LYS A O 1
ATOM 1330 N N . VAL A 1 178 ? -4.273 7.725 -8.357 1.00 91.12 178 VAL A N 1
ATOM 1331 C CA . VAL A 1 178 ? -4.856 6.382 -8.447 1.00 91.12 178 VAL A CA 1
ATOM 1332 C C . VAL A 1 178 ? -5.143 5.815 -7.058 1.00 91.12 178 VAL A C 1
ATOM 1334 O O . VAL A 1 178 ? -6.135 5.118 -6.888 1.00 91.12 178 VAL A O 1
ATOM 1337 N N . ILE A 1 179 ? -4.289 6.115 -6.080 1.00 92.50 179 ILE A N 1
ATOM 1338 C CA . ILE A 1 179 ? -4.380 5.589 -4.715 1.00 92.50 179 ILE A CA 1
ATOM 1339 C C . ILE A 1 179 ? -5.394 6.379 -3.884 1.00 92.50 179 ILE A C 1
ATOM 1341 O O . ILE A 1 179 ? -6.133 5.775 -3.115 1.00 92.50 179 ILE A O 1
ATOM 1345 N N . GLU A 1 180 ? -5.461 7.704 -4.044 1.00 94.88 180 GLU A N 1
ATOM 1346 C CA . GLU A 1 180 ? -6.304 8.580 -3.217 1.00 94.88 180 GLU A CA 1
ATOM 1347 C C . GLU A 1 180 ? -7.778 8.139 -3.125 1.00 94.88 180 GLU A C 1
ATOM 1349 O O . GLU A 1 180 ? -8.283 8.030 -2.006 1.00 94.88 180 GLU A O 1
ATOM 1354 N N . PRO A 1 181 ? -8.470 7.782 -4.227 1.00 95.06 181 PRO A N 1
ATOM 1355 C CA . PRO A 1 181 ? -9.858 7.316 -4.158 1.00 95.06 181 PRO A CA 1
ATOM 1356 C C . PRO A 1 181 ? -10.024 5.950 -3.478 1.00 95.06 181 PRO A C 1
ATOM 1358 O O . PRO A 1 181 ? -11.128 5.584 -3.083 1.00 95.06 181 PRO A O 1
ATOM 1361 N N . GLU A 1 182 ? -8.943 5.180 -3.368 1.00 96.62 182 GLU A N 1
ATOM 1362 C CA . GLU A 1 182 ? -8.943 3.807 -2.863 1.00 96.62 182 GLU A CA 1
ATOM 1363 C C . GLU A 1 182 ? -8.506 3.736 -1.382 1.00 96.62 182 GLU A C 1
ATOM 1365 O O . GLU A 1 182 ? -8.590 2.673 -0.765 1.00 96.62 182 GLU A O 1
ATOM 1370 N N . ILE A 1 183 ? -8.109 4.865 -0.773 1.00 97.56 183 ILE A N 1
ATOM 1371 C CA . ILE A 1 183 ? -7.759 4.966 0.657 1.00 97.56 183 ILE A CA 1
ATOM 1372 C C . ILE A 1 183 ? -8.840 4.398 1.592 1.00 97.56 183 ILE A C 1
ATOM 1374 O O . ILE A 1 183 ? -8.477 3.686 2.534 1.00 97.56 183 ILE A O 1
ATOM 1378 N N . PRO A 1 184 ? -10.150 4.635 1.369 1.00 97.62 184 PRO A N 1
ATOM 1379 C CA . PRO A 1 184 ? -11.169 4.057 2.236 1.00 97.62 184 PRO A CA 1
ATOM 1380 C C . PRO A 1 184 ? -11.168 2.526 2.209 1.00 97.62 184 PRO A C 1
ATOM 1382 O O . PRO A 1 184 ? -11.271 1.888 3.252 1.00 97.62 184 PRO A O 1
ATOM 1385 N N . GLU A 1 185 ? -11.011 1.919 1.034 1.00 97.75 185 GLU A N 1
ATOM 1386 C CA . GLU A 1 185 ? -10.973 0.459 0.919 1.00 97.75 185 GLU A CA 1
ATOM 1387 C C . GLU A 1 185 ? -9.704 -0.117 1.550 1.00 97.75 185 GLU A C 1
ATOM 1389 O O . GLU A 1 185 ? -9.766 -1.085 2.306 1.00 97.75 185 GLU A O 1
ATOM 1394 N N . PHE A 1 186 ? -8.565 0.540 1.332 1.00 97.62 186 PHE A N 1
ATOM 1395 C CA . PHE A 1 186 ? -7.310 0.195 1.990 1.00 97.62 186 PHE A CA 1
ATOM 1396 C C . PHE A 1 186 ? -7.441 0.184 3.525 1.00 97.62 186 PHE A C 1
ATOM 1398 O O . PHE A 1 186 ? -7.039 -0.785 4.172 1.00 97.62 186 PHE A O 1
ATOM 1405 N N . GLY A 1 187 ? -8.071 1.206 4.116 1.00 97.44 187 GLY A N 1
ATOM 1406 C CA . GLY A 1 187 ? -8.327 1.251 5.559 1.00 97.44 187 GLY A CA 1
ATOM 1407 C C . GLY A 1 187 ? -9.221 0.106 6.050 1.00 97.44 187 GLY A C 1
ATOM 1408 O O . GLY A 1 187 ? -8.932 -0.502 7.082 1.00 97.44 187 GLY A O 1
ATOM 1409 N N . ARG A 1 188 ? -10.268 -0.252 5.294 1.00 98.31 188 ARG A N 1
ATOM 1410 C CA . ARG A 1 188 ? -11.147 -1.387 5.630 1.00 98.31 188 ARG A CA 1
ATOM 1411 C C . ARG A 1 188 ? -10.431 -2.728 5.564 1.00 98.31 188 ARG A C 1
ATOM 1413 O O . ARG A 1 188 ? -10.678 -3.574 6.420 1.00 98.31 188 ARG A O 1
ATOM 1420 N N . ILE A 1 189 ? -9.530 -2.914 4.599 1.00 98.06 189 ILE A N 1
ATOM 1421 C CA . ILE A 1 189 ? -8.702 -4.123 4.515 1.00 98.06 189 ILE A CA 1
ATOM 1422 C C . ILE A 1 189 ? -7.862 -4.269 5.782 1.00 98.06 189 ILE A C 1
ATOM 1424 O O . ILE A 1 189 ? -7.861 -5.340 6.376 1.00 98.06 189 ILE A O 1
ATOM 1428 N N . LEU A 1 190 ? -7.197 -3.206 6.244 1.00 97.19 190 LEU A N 1
ATOM 1429 C CA . LEU A 1 190 ? -6.427 -3.271 7.490 1.00 97.19 190 LEU A CA 1
ATOM 1430 C C . LEU A 1 190 ? -7.326 -3.584 8.690 1.00 97.19 190 LEU A C 1
ATOM 1432 O O . LEU A 1 190 ? -7.024 -4.488 9.467 1.00 97.19 190 LEU A O 1
ATOM 1436 N N . GLN A 1 191 ? -8.460 -2.889 8.810 1.00 97.12 191 GLN A N 1
ATOM 1437 C CA . GLN A 1 191 ? -9.404 -3.090 9.908 1.00 97.12 191 GLN A CA 1
ATOM 1438 C C . GLN A 1 191 ? -9.979 -4.512 9.946 1.00 97.12 191 GLN A C 1
ATOM 1440 O O . GLN A 1 191 ? -10.152 -5.053 11.034 1.00 97.12 191 GLN A O 1
ATOM 1445 N N . LYS A 1 192 ? -10.238 -5.142 8.793 1.00 97.31 192 LYS A N 1
ATOM 1446 C CA . LYS A 1 192 ? -10.717 -6.535 8.694 1.00 97.31 192 LYS A CA 1
ATOM 1447 C C . LYS A 1 192 ? -9.818 -7.524 9.447 1.00 97.31 192 LYS A C 1
ATOM 1449 O O . LYS A 1 192 ? -10.309 -8.540 9.930 1.00 97.31 192 LYS A O 1
ATOM 1454 N N . HIS A 1 193 ? -8.518 -7.240 9.539 1.00 96.38 193 HIS A N 1
ATOM 1455 C CA . HIS A 1 193 ? -7.535 -8.090 10.221 1.00 96.38 193 HIS A CA 1
ATOM 1456 C C . HIS A 1 193 ? -7.280 -7.680 11.681 1.00 96.38 193 HIS A C 1
ATOM 1458 O O . HIS A 1 193 ? -6.493 -8.324 12.385 1.00 96.38 193 HIS A O 1
ATOM 1464 N N . MET A 1 194 ? -7.940 -6.627 12.163 1.00 93.69 194 MET A N 1
ATOM 1465 C CA . MET A 1 194 ? -7.858 -6.159 13.547 1.00 93.69 194 MET A CA 1
ATOM 1466 C C . MET A 1 194 ? -8.927 -6.832 14.429 1.00 93.69 194 MET A C 1
ATOM 1468 O O . MET A 1 194 ? -9.973 -7.227 13.916 1.00 93.69 194 MET A O 1
ATOM 1472 N N . PRO A 1 195 ? -8.646 -7.027 15.733 1.00 82.75 195 PRO A N 1
ATOM 1473 C CA . PRO A 1 195 ? -9.597 -7.610 16.681 1.00 82.75 195 PRO A CA 1
ATOM 1474 C C . PRO A 1 195 ? -10.751 -6.666 17.054 1.00 82.75 195 PRO A C 1
ATOM 1476 O O . PRO A 1 195 ? -10.597 -5.425 16.929 1.00 82.75 195 PRO A O 1
#

Secondary structure (DSSP, 8-state):
------------------------------------PPP--PPPTTTS-S--GGGGGSTTTHHHHHHHHHHHHHHHHHH--HHHHHHHHHHHHHHHHH-TTHHHHHHHHHHHHHHHHHHHHHHHHHHTT-S-HHHHHHTTHHHHHHHHHHHHHHHHTT---HHHHHHHHHHHHHHHHHHGGGHHHHHHHHHHT--

pLDDT: mean 80.61, std 20.55, range [37.03, 98.31]

Mean predicted aligned error: 13.4 Å

Foldseek 3Di:
DDDDDDDDDDDDDDDDDDDDDDDDDDDDDDDDPPPDDDDPPPVDVVVVPPFALCVCVDPVRVVVLLVLVLVLVVVLLVPQDDPVSVLLVVLVVVVCVVPVCVSSVLCSVLVVQLSVQCRVLVSVCVVVVHDQSLVSCLVVLLVSLVSSLVSSVVSLVPDPPVSNNVSCVSCSVCVSVSCSVCSSVSRRSSVVSTD

Organism: NCBI:txid1224162